Protein AF-A0A224YC71-F1 (afdb_monomer)

Sequence (197 aa):
MAPYSLWLYVLITTVIHPQWAVRGEEGITVPRRVRPWQFMTSGIISLKLTTLELPRVTCTKAMATKWNFTALTLSQDVGFMTSRTWNITRVDYKAVGKIRPARVFTATDWTGENMTYSFQYTIRECAVLKKERKNKTGEVYSGVWELWISDDNFRRNPHNEEFCRKHYMKFCKCQDHTKEYKTEECQGSSYKVILVA

pLDDT: mean 80.03, std 17.53, range [40.72, 97.0]

InterPro domains:
  IPR012674 Calycin [G3DSA:2.40.128.20] (32-188)
  IPR012674 Calycin [SSF50814] (48-187)

Nearest PDB structures (foldseek):
  8ah9-assembly1_A  TM=6.447E-01  e=2.912E-04  synthetic construct
  8wb2-assembly1_A  TM=6.426E-01  e=1.548E-03  Arabidopsis thaliana
  6ubo-assembly1_B  TM=6.623E-01  e=2.258E-03  Escherichia coli K-12
  5xdo-assembly1_B  TM=3.621E-01  e=6.243E+00  Homo sapiens

Mean predicted aligned error: 11.33 Å

Radius of gyration: 25.25 Å; Cα contacts (8 Å, |Δi|>4): 352; chains: 1; bounding box: 59×45×95 Å

Structure (mmCIF, N/CA/C/O backbone):
data_AF-A0A224YC71-F1
#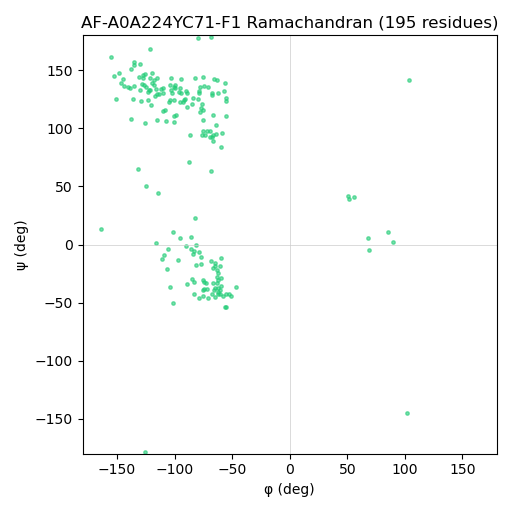
_entry.id   AF-A0A224YC71-F1
#
loop_
_atom_site.group_PDB
_atom_site.id
_atom_site.type_symbol
_atom_site.label_atom_id
_atom_site.label_alt_id
_atom_site.label_comp_id
_atom_site.label_asym_id
_atom_site.label_entity_id
_atom_site.label_seq_id
_atom_site.pdbx_PDB_ins_code
_atom_site.Cartn_x
_atom_site.Cartn_y
_atom_site.Cartn_z
_atom_site.occupancy
_atom_site.B_iso_or_equiv
_atom_site.auth_seq_id
_atom_site.auth_comp_id
_atom_site.auth_asym_id
_atom_site.auth_atom_id
_atom_site.pdbx_PDB_model_num
ATOM 1 N N . MET A 1 1 ? 39.772 -26.712 -79.749 1.00 42.06 1 MET A N 1
ATOM 2 C CA . MET A 1 1 ? 39.429 -27.434 -78.505 1.00 42.06 1 MET A CA 1
ATOM 3 C C . MET A 1 1 ? 39.107 -26.382 -77.459 1.00 42.06 1 MET A C 1
ATOM 5 O O . MET A 1 1 ? 39.998 -25.630 -77.100 1.00 42.06 1 MET A O 1
ATOM 9 N N . ALA A 1 2 ? 37.840 -26.242 -77.077 1.00 40.72 2 ALA A N 1
ATOM 10 C CA . ALA A 1 2 ? 37.384 -25.249 -76.106 1.00 40.72 2 ALA A CA 1
ATOM 11 C C . ALA A 1 2 ? 36.885 -25.989 -74.856 1.00 40.72 2 ALA A C 1
ATOM 13 O O . ALA A 1 2 ? 36.097 -26.924 -75.019 1.00 40.72 2 ALA A O 1
ATOM 14 N N . PRO A 1 3 ? 37.320 -25.636 -73.634 1.00 52.16 3 PRO A N 1
ATOM 15 C CA . PRO A 1 3 ? 36.741 -26.220 -72.441 1.00 52.16 3 PRO A CA 1
ATOM 16 C C . PRO A 1 3 ? 35.480 -25.436 -72.067 1.00 52.16 3 PRO A C 1
ATOM 18 O O . PRO A 1 3 ? 35.506 -24.227 -71.843 1.00 52.16 3 PRO A O 1
ATOM 21 N N . TYR A 1 4 ? 34.364 -26.154 -72.022 1.00 44.28 4 TYR A N 1
ATOM 22 C CA . TYR A 1 4 ? 33.094 -25.680 -71.495 1.00 44.28 4 TYR A CA 1
ATOM 23 C C . TYR A 1 4 ? 33.230 -25.463 -69.982 1.00 44.28 4 TYR A C 1
ATOM 25 O O . TYR A 1 4 ? 33.389 -26.418 -69.225 1.00 44.28 4 TYR A O 1
ATOM 33 N N . SER A 1 5 ? 33.180 -24.205 -69.543 1.00 48.75 5 SER A N 1
ATOM 34 C CA . SER A 1 5 ? 33.110 -23.841 -68.126 1.00 48.75 5 SER A CA 1
ATOM 35 C C . SER A 1 5 ? 31.642 -23.827 -67.693 1.00 48.75 5 SER A C 1
ATOM 37 O O . SER A 1 5 ? 30.913 -22.863 -67.922 1.00 48.75 5 SER A O 1
ATOM 39 N N . LEU A 1 6 ? 31.186 -24.954 -67.144 1.00 45.41 6 LEU A N 1
ATOM 40 C CA . LEU A 1 6 ? 29.858 -25.130 -66.556 1.00 45.41 6 LEU A CA 1
ATOM 41 C C . LEU A 1 6 ? 29.829 -24.460 -65.173 1.00 45.41 6 LEU A C 1
ATOM 43 O O . LEU A 1 6 ? 30.207 -25.056 -64.167 1.00 45.41 6 LEU A O 1
ATOM 47 N N . TRP A 1 7 ? 29.379 -23.207 -65.122 1.00 47.44 7 TRP A N 1
ATOM 48 C CA . TRP A 1 7 ? 29.054 -22.524 -63.869 1.00 47.44 7 TRP A CA 1
ATOM 49 C C . TRP A 1 7 ? 27.717 -23.055 -63.335 1.00 47.44 7 TRP A C 1
ATOM 51 O O . TRP A 1 7 ? 26.641 -22.648 -63.769 1.00 47.44 7 TRP A O 1
ATOM 61 N N . LEU A 1 8 ? 27.790 -24.000 -62.398 1.00 44.31 8 LEU A N 1
ATOM 62 C CA . LEU A 1 8 ? 26.657 -24.459 -61.596 1.00 44.31 8 LEU A CA 1
ATOM 63 C C . LEU A 1 8 ? 26.227 -23.342 -60.634 1.00 44.31 8 LEU A C 1
ATOM 65 O O . LEU A 1 8 ? 26.795 -23.179 -59.555 1.00 44.31 8 LEU A O 1
ATOM 69 N N . TYR A 1 9 ? 25.201 -22.578 -61.006 1.00 47.41 9 TYR A N 1
ATOM 70 C CA . TYR A 1 9 ? 24.458 -21.756 -60.054 1.00 47.41 9 TYR A CA 1
ATOM 71 C C . TYR A 1 9 ? 23.604 -22.677 -59.178 1.00 47.41 9 TYR A C 1
ATOM 73 O O . TYR A 1 9 ? 22.513 -23.096 -59.560 1.00 47.41 9 TYR A O 1
ATOM 81 N N . VAL A 1 10 ? 24.108 -23.006 -57.990 1.00 45.31 10 VAL A N 1
ATOM 82 C CA . VAL A 1 10 ? 23.298 -23.621 -56.937 1.00 45.31 10 VAL A CA 1
ATOM 83 C C . VAL A 1 10 ? 22.384 -22.531 -56.373 1.00 45.31 10 VAL A C 1
ATOM 85 O O . VAL A 1 10 ? 22.773 -21.758 -55.501 1.00 45.31 10 VAL A O 1
ATOM 88 N N . LEU A 1 11 ? 21.160 -22.445 -56.896 1.00 47.47 11 LEU A N 1
ATOM 89 C CA . LEU A 1 11 ? 20.061 -21.733 -56.248 1.00 47.47 11 LEU A CA 1
ATOM 90 C C . LEU A 1 11 ? 19.700 -22.501 -54.974 1.00 47.47 11 LEU A C 1
ATOM 92 O O . LEU A 1 11 ? 18.912 -23.444 -54.999 1.00 47.47 11 LEU A O 1
ATOM 96 N N . ILE A 1 12 ? 20.303 -22.115 -53.850 1.00 49.88 12 ILE A N 1
ATOM 97 C CA . ILE A 1 12 ? 19.841 -22.543 -52.531 1.00 49.88 12 ILE A CA 1
ATOM 98 C C . ILE A 1 12 ? 18.496 -21.850 -52.311 1.00 49.88 12 ILE A C 1
ATOM 100 O O . ILE A 1 12 ? 18.435 -20.710 -51.855 1.00 49.88 12 ILE A O 1
ATOM 104 N N . THR A 1 13 ? 17.402 -22.520 -52.667 1.00 50.56 13 THR A N 1
ATOM 105 C CA . THR A 1 13 ? 16.071 -22.131 -52.209 1.00 50.56 13 THR A CA 1
ATOM 106 C C . THR A 1 13 ? 16.045 -22.361 -50.705 1.00 50.56 13 THR A C 1
ATOM 108 O O . THR A 1 13 ? 15.822 -23.479 -50.237 1.00 50.56 13 THR A O 1
ATOM 111 N N . THR A 1 14 ? 16.332 -21.320 -49.930 1.00 52.41 14 THR A N 1
ATOM 112 C CA . THR A 1 14 ? 16.051 -21.315 -48.501 1.00 52.41 14 THR A CA 1
ATOM 113 C C . THR A 1 14 ? 14.538 -21.405 -48.353 1.00 52.41 14 THR A C 1
ATOM 115 O O . THR A 1 14 ? 13.808 -20.421 -48.437 1.00 52.41 14 THR A O 1
ATOM 118 N N . VAL A 1 15 ? 14.039 -22.627 -48.175 1.00 50.53 15 VAL A N 1
ATOM 119 C CA . VAL A 1 15 ? 12.684 -22.854 -47.684 1.00 50.53 15 VAL A CA 1
ATOM 120 C C . VAL A 1 15 ? 12.689 -22.346 -46.248 1.00 50.53 15 VAL A C 1
ATOM 122 O O . VAL A 1 15 ? 13.032 -23.068 -45.314 1.00 50.53 15 VAL A O 1
ATOM 125 N N . ILE A 1 16 ? 12.388 -21.059 -46.078 1.00 47.53 16 ILE A N 1
ATOM 126 C CA . ILE A 1 16 ? 12.141 -20.475 -44.766 1.00 47.53 16 ILE A CA 1
ATOM 127 C C . ILE A 1 16 ? 10.886 -21.168 -44.255 1.00 47.53 16 ILE A C 1
ATOM 129 O O . ILE A 1 16 ? 9.774 -20.919 -44.717 1.00 47.53 16 ILE A O 1
ATOM 133 N N . HIS A 1 17 ? 11.089 -22.112 -43.341 1.00 41.62 17 HIS A N 1
ATOM 134 C CA . HIS A 1 17 ? 10.010 -22.818 -42.680 1.00 41.62 17 HIS A CA 1
ATOM 135 C C . HIS A 1 17 ? 9.088 -21.763 -42.034 1.00 41.62 17 HIS A C 1
ATOM 137 O O . HIS A 1 17 ? 9.585 -20.922 -41.278 1.00 41.62 17 HIS A O 1
ATOM 143 N N . PRO A 1 18 ? 7.767 -21.764 -42.302 1.00 51.84 18 PRO A N 1
ATOM 144 C CA . PRO A 1 18 ? 6.855 -20.676 -41.915 1.00 51.84 18 PRO A CA 1
ATOM 145 C C . PRO A 1 18 ? 6.787 -20.426 -40.400 1.00 51.84 18 PRO A C 1
ATOM 147 O O . PRO A 1 18 ? 6.315 -19.388 -39.953 1.00 51.84 18 PRO A O 1
ATOM 150 N N . GLN A 1 19 ? 7.337 -21.335 -39.597 1.00 46.62 19 GLN A N 1
ATOM 151 C CA . GLN A 1 19 ? 7.472 -21.188 -38.151 1.00 46.62 19 GLN A CA 1
ATOM 152 C C . GLN A 1 19 ? 8.481 -20.100 -37.732 1.00 46.62 19 GLN A C 1
ATOM 154 O O . GLN A 1 19 ? 8.477 -19.682 -36.578 1.00 46.62 19 GLN A O 1
ATOM 159 N N . TRP A 1 20 ? 9.328 -19.615 -38.647 1.00 44.47 20 TRP A N 1
ATOM 160 C CA . TRP A 1 20 ? 10.311 -18.557 -38.373 1.00 44.47 20 TRP A CA 1
ATOM 161 C C . TRP A 1 20 ? 9.814 -17.161 -38.779 1.00 44.47 20 TRP A C 1
ATOM 163 O O . TRP A 1 20 ? 10.366 -16.163 -38.324 1.00 44.47 20 TRP A O 1
ATOM 173 N N . ALA A 1 21 ? 8.724 -17.078 -39.552 1.00 43.59 21 ALA A N 1
ATOM 174 C CA . ALA A 1 21 ? 8.079 -15.819 -39.936 1.00 43.59 21 ALA A CA 1
ATOM 175 C C . ALA A 1 21 ? 7.145 -15.243 -38.847 1.00 43.59 21 ALA A C 1
ATOM 177 O O . ALA A 1 21 ? 6.580 -14.172 -39.032 1.00 43.59 21 ALA A O 1
ATOM 178 N N . VAL A 1 22 ? 7.002 -15.916 -37.697 1.00 45.47 22 VAL A N 1
ATOM 179 C CA . VAL A 1 22 ? 6.180 -15.447 -36.558 1.00 45.47 22 VAL A CA 1
ATOM 180 C C . VAL A 1 22 ? 7.016 -14.696 -35.503 1.00 45.47 22 VAL A C 1
ATOM 182 O O . VAL A 1 22 ? 6.511 -14.276 -34.466 1.00 45.47 22 VAL A O 1
ATOM 185 N N . ARG A 1 23 ? 8.306 -14.440 -35.757 1.00 49.12 23 ARG A N 1
ATOM 186 C CA . ARG A 1 23 ? 9.112 -13.525 -34.928 1.00 49.12 23 ARG A CA 1
ATOM 187 C C . ARG A 1 23 ? 8.963 -12.090 -35.428 1.00 49.12 23 ARG A C 1
ATOM 189 O O . ARG A 1 23 ? 9.872 -11.531 -36.029 1.00 49.12 23 ARG A O 1
ATOM 196 N N . GLY A 1 24 ? 7.787 -11.517 -35.211 1.00 42.44 24 GLY A N 1
ATOM 197 C CA . GLY A 1 24 ? 7.487 -10.173 -35.697 1.00 42.44 24 GLY A CA 1
ATOM 198 C C . GLY A 1 24 ? 6.274 -9.500 -35.077 1.00 42.44 24 GLY A C 1
ATOM 199 O O . GLY A 1 24 ? 5.846 -8.487 -35.599 1.00 42.44 24 GLY A O 1
ATOM 200 N N . GLU A 1 25 ? 5.734 -10.015 -33.978 1.00 41.44 25 GLU A N 1
ATOM 201 C CA . GLU A 1 25 ? 4.902 -9.223 -33.077 1.00 41.44 25 GLU A CA 1
ATOM 202 C C . GLU A 1 25 ? 5.333 -9.598 -31.665 1.00 41.44 25 GLU A C 1
ATOM 204 O O . GLU A 1 25 ? 5.078 -10.706 -31.188 1.00 41.44 25 GLU A O 1
ATOM 209 N N . GLU A 1 26 ? 6.028 -8.683 -30.989 1.00 44.31 26 GLU A N 1
ATOM 210 C CA . GLU A 1 26 ? 6.020 -8.656 -29.532 1.00 44.31 26 GLU A CA 1
ATOM 211 C C . GLU A 1 26 ? 4.563 -8.454 -29.114 1.00 44.31 26 GLU A C 1
ATOM 213 O O . GLU A 1 26 ? 4.091 -7.335 -28.917 1.00 44.31 26 GLU A O 1
ATOM 218 N N . GLY A 1 27 ? 3.805 -9.549 -29.049 1.00 43.53 27 GLY A N 1
ATOM 219 C CA . GLY A 1 27 ? 2.481 -9.538 -28.468 1.00 43.53 27 GLY A CA 1
ATOM 220 C C . GLY A 1 27 ? 2.637 -8.989 -27.061 1.00 43.53 27 GLY A C 1
ATOM 221 O O . GLY A 1 27 ? 3.247 -9.645 -26.212 1.00 43.53 27 GLY A O 1
ATOM 222 N N . ILE A 1 28 ? 2.123 -7.778 -26.825 1.00 57.38 28 ILE A N 1
ATOM 223 C CA . ILE A 1 28 ? 2.082 -7.163 -25.500 1.00 57.38 28 ILE A CA 1
ATOM 224 C C . ILE A 1 28 ? 1.289 -8.130 -24.628 1.00 57.38 28 ILE A C 1
ATOM 226 O O . ILE A 1 28 ? 0.057 -8.167 -24.649 1.00 57.38 28 ILE A O 1
ATOM 230 N N . THR A 1 29 ? 2.004 -8.988 -23.908 1.00 68.69 29 THR A N 1
ATOM 231 C CA . THR A 1 29 ? 1.369 -10.018 -23.104 1.00 68.69 29 THR A CA 1
ATOM 232 C C . THR A 1 29 ? 0.820 -9.292 -21.891 1.00 68.69 29 THR A C 1
ATOM 234 O O . THR A 1 29 ? 1.582 -8.823 -21.048 1.00 68.69 29 THR A O 1
ATOM 237 N N . VAL A 1 30 ? -0.502 -9.123 -21.829 1.00 77.44 30 VAL A N 1
ATOM 238 C CA . VAL A 1 30 ? -1.142 -8.389 -20.732 1.00 77.44 30 VAL A CA 1
ATOM 239 C C . VAL A 1 30 ? -0.728 -9.027 -19.398 1.00 77.44 30 VAL A C 1
ATOM 241 O O . VAL A 1 30 ? -0.966 -10.226 -19.209 1.00 77.44 30 VAL A O 1
A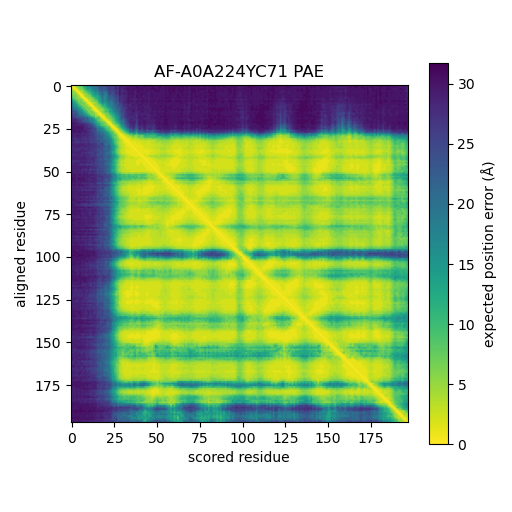TOM 244 N N . PRO A 1 31 ? -0.134 -8.267 -18.455 1.00 82.62 31 PRO A N 1
ATOM 245 C CA . PRO A 1 31 ? 0.334 -8.831 -17.198 1.00 82.62 31 PRO A CA 1
ATOM 246 C C . PRO A 1 31 ? -0.792 -9.522 -16.425 1.00 82.62 31 PRO A C 1
ATOM 248 O O . PRO A 1 31 ? -1.885 -8.976 -16.232 1.00 82.62 31 PRO A O 1
ATOM 251 N N . ARG A 1 32 ? -0.528 -10.746 -15.956 1.00 88.38 32 ARG A N 1
ATOM 252 C CA . ARG A 1 32 ? -1.519 -11.559 -15.244 1.00 88.38 32 ARG A CA 1
ATOM 253 C C . ARG A 1 32 ? -1.859 -10.938 -13.889 1.00 88.38 32 ARG A C 1
ATOM 255 O O . ARG A 1 32 ? -0.981 -10.703 -13.061 1.00 88.38 32 ARG A O 1
ATOM 262 N N . ARG A 1 33 ? -3.158 -10.767 -13.622 1.00 91.19 33 ARG A N 1
ATOM 263 C CA . ARG A 1 33 ? -3.649 -10.299 -12.318 1.00 91.19 33 ARG A CA 1
ATOM 264 C C . ARG A 1 33 ? -3.308 -11.276 -11.194 1.00 91.19 33 ARG A C 1
ATOM 266 O O . ARG A 1 33 ? -3.433 -12.492 -11.354 1.00 91.19 33 ARG A O 1
ATOM 273 N N . VAL A 1 34 ? -2.955 -10.726 -10.036 1.00 92.31 34 VAL A N 1
ATOM 274 C CA . VAL A 1 34 ? -2.709 -11.475 -8.794 1.00 92.31 34 VAL A CA 1
ATOM 275 C C . VAL A 1 34 ? -3.643 -11.003 -7.689 1.00 92.31 34 VAL A C 1
ATOM 277 O O . VAL A 1 34 ? -4.341 -9.997 -7.819 1.00 92.31 34 VAL A O 1
ATOM 280 N N . ARG A 1 35 ? -3.700 -11.757 -6.592 1.00 90.75 35 ARG A N 1
ATOM 281 C CA . ARG A 1 35 ? -4.485 -11.354 -5.422 1.00 90.75 35 ARG A CA 1
ATOM 282 C C . ARG A 1 35 ? -3.740 -10.243 -4.669 1.00 90.75 35 ARG A C 1
ATOM 284 O O . ARG A 1 35 ? -2.523 -10.347 -4.547 1.00 90.75 35 ARG A O 1
ATOM 291 N N . PRO A 1 36 ? -4.437 -9.251 -4.088 1.00 92.62 36 PRO A N 1
ATOM 292 C CA . PRO A 1 36 ? -3.7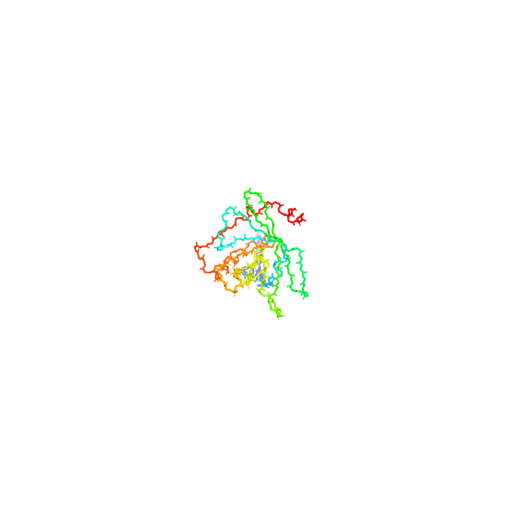99 -8.179 -3.320 1.00 92.62 36 PRO A CA 1
ATOM 293 C C . PRO A 1 36 ? -2.829 -8.666 -2.249 1.00 92.62 36 PRO A C 1
ATOM 295 O O . PRO A 1 36 ? -1.705 -8.188 -2.193 1.00 92.62 36 PRO A O 1
ATOM 298 N N . TRP A 1 37 ? -3.205 -9.690 -1.475 1.00 89.56 37 TRP A N 1
ATOM 299 C CA . TRP A 1 37 ? -2.306 -10.247 -0.461 1.00 89.56 37 TRP A CA 1
ATOM 300 C C . TRP A 1 37 ? -1.003 -10.784 -1.066 1.00 89.56 37 TRP A C 1
ATOM 302 O O . TRP A 1 37 ? 0.039 -10.614 -0.455 1.00 89.56 37 TRP A O 1
ATOM 312 N N . GLN A 1 38 ? -1.035 -11.368 -2.274 1.00 91.75 38 GLN A N 1
ATOM 313 C CA . GLN A 1 38 ? 0.176 -11.872 -2.935 1.00 91.75 38 GLN A CA 1
ATOM 314 C C . GLN A 1 38 ? 1.134 -10.734 -3.275 1.00 91.75 38 GLN A C 1
ATOM 316 O O . GLN A 1 38 ? 2.339 -10.921 -3.166 1.00 91.75 38 GLN A O 1
ATOM 321 N N . PHE A 1 39 ? 0.601 -9.578 -3.678 1.00 93.75 39 PHE A N 1
ATOM 322 C CA . PHE A 1 39 ? 1.390 -8.372 -3.918 1.00 93.75 39 PHE A CA 1
ATOM 323 C C . PHE A 1 39 ? 1.906 -7.770 -2.606 1.00 93.75 39 PHE A C 1
ATOM 325 O O . PHE A 1 39 ? 3.087 -7.482 -2.480 1.00 93.75 39 PHE A O 1
ATOM 332 N N . MET A 1 40 ? 1.053 -7.640 -1.586 1.00 93.38 40 MET A N 1
ATOM 333 C CA . MET A 1 40 ? 1.459 -7.075 -0.293 1.00 93.38 40 MET A CA 1
ATOM 334 C C . MET A 1 40 ? 2.543 -7.906 0.415 1.00 93.38 40 MET A C 1
ATOM 336 O O . MET A 1 40 ? 3.289 -7.367 1.229 1.00 93.38 40 MET A O 1
ATOM 340 N N . THR A 1 41 ? 2.635 -9.205 0.111 1.00 92.19 41 THR A N 1
ATOM 341 C CA . THR A 1 41 ? 3.663 -10.116 0.631 1.00 92.19 41 THR A CA 1
ATOM 342 C C . THR A 1 41 ? 4.789 -10.402 -0.368 1.00 92.19 41 THR A C 1
ATOM 344 O O . THR A 1 41 ? 5.569 -11.320 -0.131 1.00 92.19 41 THR A O 1
ATOM 347 N N . SER A 1 42 ? 4.891 -9.690 -1.498 1.00 90.62 42 SER A N 1
ATOM 348 C CA . SER A 1 42 ? 5.877 -9.995 -2.551 1.00 90.62 42 SER A CA 1
ATOM 349 C C . SER A 1 42 ? 7.281 -9.431 -2.286 1.00 90.62 42 SER A C 1
ATOM 351 O O . SER A 1 42 ? 8.032 -9.221 -3.235 1.00 90.62 42 SER A O 1
ATOM 353 N N . GLY A 1 43 ? 7.624 -9.155 -1.026 1.00 89.75 43 GLY A N 1
ATOM 354 C CA . GLY A 1 43 ? 8.863 -8.487 -0.623 1.00 89.75 43 GLY A CA 1
ATOM 355 C C . GLY A 1 43 ? 8.642 -7.014 -0.283 1.00 89.75 43 GLY A C 1
ATOM 356 O O . GLY A 1 43 ? 7.607 -6.651 0.280 1.00 89.75 43 GLY A O 1
ATOM 357 N N . ILE A 1 44 ? 9.628 -6.177 -0.608 1.00 91.44 44 ILE A N 1
ATOM 358 C CA . ILE A 1 44 ? 9.538 -4.727 -0.418 1.00 91.44 44 ILE A CA 1
ATOM 359 C C . ILE A 1 44 ? 8.709 -4.121 -1.551 1.00 91.44 44 ILE A C 1
ATOM 361 O O . ILE A 1 44 ? 8.951 -4.376 -2.736 1.00 91.44 44 ILE A O 1
ATOM 365 N N . ILE A 1 45 ? 7.734 -3.303 -1.171 1.00 93.81 45 ILE A N 1
ATOM 366 C CA . ILE A 1 45 ? 6.941 -2.489 -2.086 1.00 93.81 45 ILE A CA 1
ATOM 367 C C . ILE A 1 45 ? 7.201 -1.007 -1.816 1.00 93.81 45 ILE A C 1
ATOM 369 O O . ILE A 1 45 ? 7.352 -0.600 -0.666 1.00 93.81 45 ILE A O 1
ATOM 373 N N . SER A 1 46 ? 7.225 -0.195 -2.867 1.00 93.44 46 SER A N 1
ATOM 374 C CA . SER A 1 46 ? 7.433 1.252 -2.798 1.00 93.44 46 SER A CA 1
ATOM 375 C C . SER A 1 46 ? 6.213 1.999 -3.325 1.00 93.44 46 SER A C 1
ATOM 377 O O . SER A 1 46 ? 5.592 1.587 -4.307 1.00 93.44 46 SER A O 1
ATOM 379 N N . LEU A 1 47 ? 5.865 3.114 -2.687 1.00 94.31 47 LEU A N 1
ATOM 380 C CA . LEU A 1 47 ? 4.828 4.016 -3.179 1.00 94.31 47 LEU A CA 1
ATOM 381 C C . LEU A 1 47 ? 5.395 4.832 -4.341 1.00 94.31 47 LEU A C 1
ATOM 383 O O . LEU A 1 47 ? 6.380 5.547 -4.171 1.00 94.31 47 LEU A O 1
ATOM 387 N N . LYS A 1 48 ? 4.769 4.734 -5.513 1.00 93.44 48 LYS A N 1
ATOM 388 C CA . LYS A 1 48 ? 5.212 5.407 -6.739 1.00 93.44 48 LYS A CA 1
ATOM 389 C C . LYS A 1 48 ? 4.396 6.661 -7.029 1.00 93.44 48 LYS A C 1
ATOM 391 O O . LYS A 1 48 ? 4.982 7.714 -7.257 1.00 93.44 48 LYS A O 1
ATOM 396 N N . LEU A 1 49 ? 3.065 6.556 -7.004 1.00 94.38 49 LEU A N 1
ATOM 397 C CA . LEU A 1 49 ? 2.150 7.684 -7.223 1.00 94.38 49 LEU A CA 1
ATOM 398 C C . LEU A 1 49 ? 1.136 7.783 -6.090 1.00 94.38 49 LEU A C 1
ATOM 400 O O . LEU A 1 49 ? 0.650 6.760 -5.607 1.00 94.38 49 LEU A O 1
ATOM 404 N N . THR A 1 50 ? 0.773 9.003 -5.708 1.00 95.19 50 THR A N 1
ATOM 405 C CA . THR A 1 50 ? -0.300 9.257 -4.744 1.00 95.19 50 THR A CA 1
ATOM 406 C C . THR A 1 50 ? -1.027 10.566 -5.037 1.00 95.19 50 THR A C 1
ATOM 408 O O . THR A 1 50 ? -0.406 11.522 -5.490 1.00 95.19 50 THR A O 1
ATOM 411 N N . THR A 1 51 ? -2.327 10.648 -4.748 1.00 94.88 51 THR A N 1
ATOM 412 C CA . THR A 1 51 ? -3.059 11.931 -4.775 1.00 94.88 51 THR A CA 1
ATOM 413 C C . THR A 1 51 ? -2.900 12.740 -3.488 1.00 94.88 51 THR A C 1
ATOM 415 O O . THR A 1 51 ? -3.406 13.854 -3.396 1.00 94.88 51 THR A O 1
ATOM 418 N N . LEU A 1 52 ? -2.242 12.182 -2.468 1.00 90.94 52 LEU A N 1
ATOM 419 C CA . LEU A 1 52 ? -1.940 12.881 -1.224 1.00 90.94 52 LEU A CA 1
ATOM 420 C C . LEU A 1 52 ? -0.505 13.387 -1.260 1.00 90.94 52 LEU A C 1
ATOM 422 O O . LEU A 1 52 ? 0.438 12.603 -1.156 1.00 90.94 52 LEU A O 1
ATOM 426 N N . GLU A 1 53 ? -0.333 14.700 -1.335 1.00 84.06 53 GLU A N 1
ATOM 427 C CA . GLU A 1 53 ? 0.982 15.287 -1.138 1.00 84.06 53 GLU A CA 1
ATOM 428 C C . GLU A 1 53 ? 1.338 15.283 0.352 1.00 84.06 53 GLU A C 1
ATOM 430 O O . GLU A 1 53 ? 0.684 15.925 1.172 1.00 84.06 53 GLU A O 1
ATOM 435 N N . LEU A 1 54 ? 2.384 14.534 0.701 1.00 82.25 54 LEU A N 1
ATOM 436 C CA . LEU A 1 54 ? 3.000 14.564 2.023 1.00 82.25 54 LEU A CA 1
ATOM 437 C C . LEU A 1 54 ? 4.263 15.429 1.946 1.00 82.25 54 LEU A C 1
ATOM 439 O O . LEU A 1 54 ? 5.273 14.974 1.394 1.00 82.25 54 LEU A O 1
ATOM 443 N N . PRO A 1 55 ? 4.243 16.665 2.480 1.00 80.88 55 PRO A N 1
ATOM 444 C CA . PRO A 1 55 ? 5.403 17.542 2.438 1.00 80.88 55 PRO A CA 1
ATOM 445 C C . PRO A 1 55 ? 6.613 16.867 3.085 1.00 80.88 55 PRO A C 1
ATOM 447 O O . PRO A 1 55 ? 6.493 16.245 4.139 1.00 80.88 55 PRO A O 1
ATOM 450 N N . ARG A 1 56 ? 7.795 17.033 2.480 1.00 86.56 56 ARG A N 1
ATOM 451 C CA . ARG A 1 56 ? 9.096 16.535 2.983 1.00 86.56 56 ARG A CA 1
ATOM 452 C C . ARG A 1 56 ? 9.286 15.013 2.970 1.00 86.56 56 ARG A C 1
ATOM 454 O O . ARG A 1 56 ? 10.393 14.567 3.273 1.00 86.56 56 ARG A O 1
ATOM 461 N N . VAL A 1 57 ? 8.271 14.229 2.605 1.00 90.00 57 VAL A N 1
ATOM 462 C CA . VAL A 1 57 ? 8.441 12.797 2.337 1.00 90.00 57 VAL A CA 1
ATOM 463 C C . VAL A 1 57 ? 9.024 12.638 0.937 1.00 90.00 57 VAL A C 1
ATOM 465 O O . VAL A 1 57 ? 8.462 13.156 -0.026 1.00 90.00 57 VAL A O 1
ATOM 468 N N . THR A 1 58 ? 10.145 11.930 0.820 1.00 90.31 58 THR A N 1
ATOM 469 C CA . THR A 1 58 ? 10.815 11.650 -0.468 1.00 90.31 58 THR A CA 1
ATOM 470 C C . THR A 1 58 ? 10.646 10.201 -0.911 1.00 90.31 58 THR A C 1
ATOM 472 O O . THR A 1 58 ? 10.761 9.890 -2.090 1.00 90.31 58 THR A O 1
ATOM 475 N N . CYS A 1 59 ? 10.340 9.299 0.021 1.00 90.62 59 CYS A N 1
ATOM 476 C CA . CYS A 1 59 ? 10.099 7.895 -0.277 1.00 90.62 59 CYS A CA 1
ATOM 477 C C . CYS A 1 59 ? 9.159 7.273 0.756 1.00 90.62 59 CYS A C 1
ATOM 479 O O . CYS A 1 59 ? 9.251 7.590 1.941 1.00 90.62 59 CYS A O 1
ATOM 481 N N . THR A 1 60 ? 8.301 6.349 0.322 1.00 92.69 60 THR A N 1
ATOM 482 C CA . THR A 1 60 ? 7.543 5.465 1.218 1.00 92.69 60 THR A CA 1
ATOM 483 C C . THR A 1 60 ? 7.703 4.022 0.762 1.00 92.69 60 THR A C 1
ATOM 485 O O . THR A 1 60 ? 7.559 3.729 -0.425 1.00 92.69 60 THR A O 1
ATOM 488 N N . LYS A 1 61 ? 7.985 3.123 1.705 1.00 93.56 61 LYS A N 1
ATOM 489 C CA . LYS A 1 61 ? 8.124 1.684 1.474 1.00 93.56 61 LYS A CA 1
ATOM 490 C C . LYS A 1 61 ? 7.298 0.894 2.463 1.00 93.56 61 LYS A C 1
ATOM 492 O O . LYS A 1 61 ? 7.042 1.367 3.565 1.00 93.56 61 LYS A O 1
ATOM 497 N N . ALA A 1 62 ? 6.928 -0.320 2.090 1.00 93.75 62 ALA A N 1
ATOM 498 C CA . ALA A 1 62 ? 6.330 -1.272 3.002 1.00 93.75 62 ALA A CA 1
ATOM 499 C C . ALA A 1 62 ? 6.893 -2.677 2.788 1.00 93.75 62 ALA A C 1
ATOM 501 O O . ALA A 1 62 ? 7.280 -3.046 1.679 1.00 93.75 62 ALA A O 1
ATOM 502 N N . MET A 1 63 ? 6.909 -3.467 3.855 1.00 93.94 63 MET A N 1
ATOM 503 C CA . MET A 1 63 ? 7.271 -4.879 3.819 1.00 93.94 63 MET A CA 1
ATOM 504 C C . MET A 1 63 ? 6.356 -5.661 4.754 1.00 93.94 63 MET A C 1
ATOM 506 O O . MET A 1 63 ? 6.101 -5.238 5.878 1.00 93.94 63 MET A O 1
ATOM 510 N N . ALA A 1 64 ? 5.860 -6.809 4.297 1.00 93.50 64 ALA A N 1
ATOM 511 C CA . ALA A 1 64 ? 5.106 -7.710 5.159 1.00 93.50 64 ALA A CA 1
ATOM 512 C C . ALA A 1 64 ? 6.004 -8.329 6.236 1.00 93.50 64 ALA A C 1
ATOM 514 O O . ALA A 1 64 ? 7.047 -8.899 5.925 1.00 93.50 64 ALA A O 1
ATOM 515 N N . THR A 1 65 ? 5.556 -8.260 7.487 1.00 92.06 65 THR A N 1
ATOM 516 C CA . THR A 1 65 ? 6.227 -8.869 8.643 1.00 92.06 65 THR A CA 1
ATOM 517 C C . THR A 1 65 ? 5.527 -10.141 9.095 1.00 92.06 65 THR A C 1
ATOM 519 O O . THR A 1 65 ? 6.173 -11.116 9.473 1.00 92.06 65 THR A O 1
ATOM 522 N N . LYS A 1 66 ? 4.193 -10.171 9.025 1.00 91.19 66 LYS A N 1
ATOM 523 C CA . LYS A 1 66 ? 3.392 -11.324 9.438 1.00 91.19 66 LYS A CA 1
ATOM 524 C C . LYS A 1 66 ? 2.170 -11.480 8.555 1.00 91.19 66 LYS A C 1
ATOM 526 O O . LYS A 1 66 ? 1.525 -10.504 8.198 1.00 91.19 66 LYS A O 1
ATOM 531 N N . TRP A 1 67 ? 1.804 -12.718 8.252 1.00 87.25 67 TRP A N 1
ATOM 532 C CA . TRP A 1 67 ? 0.551 -13.030 7.576 1.00 87.25 67 TRP A CA 1
ATOM 533 C C . TRP A 1 67 ? -0.090 -14.271 8.186 1.00 87.25 67 TRP A C 1
ATOM 535 O O . TRP A 1 67 ? 0.576 -15.283 8.403 1.00 87.25 67 TRP A O 1
ATOM 545 N N . ASN A 1 68 ? -1.393 -14.203 8.444 1.00 89.00 68 ASN A N 1
ATOM 546 C CA . ASN A 1 68 ? -2.188 -15.324 8.921 1.00 89.00 68 ASN A CA 1
ATOM 547 C C . ASN A 1 68 ? -3.392 -15.540 7.993 1.00 89.00 68 ASN A C 1
ATOM 549 O O . ASN A 1 68 ? -4.387 -14.817 8.055 1.00 89.00 68 ASN A O 1
ATOM 553 N N . PHE A 1 69 ? -3.319 -16.580 7.157 1.00 82.69 69 PHE A N 1
ATOM 554 C CA . PHE A 1 69 ? -4.386 -16.943 6.215 1.00 82.69 69 PHE A CA 1
ATOM 555 C C . PHE A 1 69 ? -5.706 -17.330 6.890 1.00 82.69 69 PHE A C 1
ATOM 557 O O . PHE A 1 69 ? -6.762 -17.151 6.282 1.00 82.69 69 PHE A O 1
ATOM 564 N N . THR A 1 70 ? -5.651 -17.893 8.097 1.00 84.94 70 THR A N 1
ATOM 565 C CA . THR A 1 70 ? -6.835 -18.358 8.831 1.00 84.94 70 THR A CA 1
ATOM 566 C C . THR A 1 70 ? -7.550 -17.183 9.482 1.00 84.94 70 THR A C 1
ATOM 568 O O . THR A 1 70 ? -8.761 -17.045 9.344 1.00 84.94 70 THR A O 1
ATOM 571 N N . ALA A 1 71 ? -6.793 -16.298 10.133 1.00 86.69 71 ALA A N 1
ATOM 572 C CA . ALA A 1 71 ? -7.325 -15.079 10.739 1.00 86.69 71 ALA A CA 1
ATOM 573 C C . ALA A 1 71 ? -7.608 -13.966 9.713 1.00 86.69 71 ALA A C 1
ATOM 575 O O . ALA A 1 71 ? -8.252 -12.976 10.054 1.00 86.69 71 ALA A O 1
ATOM 576 N N . LEU A 1 72 ? -7.146 -14.132 8.465 1.00 88.31 72 LEU A N 1
ATOM 577 C CA . LEU A 1 72 ? -7.218 -13.136 7.395 1.00 88.31 72 LEU A CA 1
ATOM 578 C C . LEU A 1 72 ? -6.567 -11.799 7.796 1.00 88.31 72 LEU A C 1
ATOM 580 O O . LEU A 1 72 ? -7.094 -10.728 7.487 1.00 88.31 72 LEU A O 1
ATOM 584 N N . THR A 1 73 ? -5.425 -11.868 8.483 1.00 91.62 73 THR A N 1
ATOM 585 C CA . THR A 1 73 ? -4.683 -10.697 8.974 1.00 91.62 73 THR A CA 1
ATOM 586 C C . THR A 1 73 ? -3.277 -10.615 8.394 1.00 91.62 73 THR A C 1
ATOM 588 O O . THR A 1 73 ? -2.582 -11.627 8.296 1.00 91.62 73 THR A O 1
ATOM 591 N N . LEU A 1 74 ? -2.856 -9.401 8.028 1.00 92.88 74 LEU A N 1
ATOM 592 C CA . LEU A 1 74 ? -1.523 -9.059 7.523 1.00 92.88 74 LEU A CA 1
ATOM 593 C C . LEU A 1 74 ? -0.937 -7.946 8.380 1.00 92.88 74 LEU A C 1
ATOM 595 O O . LEU A 1 74 ? -1.612 -6.953 8.594 1.00 92.88 74 LEU A O 1
ATOM 599 N N . SER A 1 75 ? 0.322 -8.055 8.762 1.00 93.94 75 SER A N 1
ATOM 600 C CA . SER A 1 75 ? 1.089 -6.960 9.346 1.00 93.94 75 SER A CA 1
ATOM 601 C C . SER A 1 75 ? 2.145 -6.518 8.341 1.00 93.94 75 SER A C 1
ATOM 603 O O . SER A 1 75 ? 2.816 -7.360 7.734 1.00 93.94 75 SER A O 1
ATOM 605 N N . GLN A 1 76 ? 2.291 -5.210 8.150 1.00 94.75 76 GLN A N 1
ATOM 606 C CA . GLN A 1 76 ? 3.399 -4.632 7.396 1.00 94.75 76 GLN A CA 1
ATOM 607 C C . GLN A 1 76 ? 4.090 -3.550 8.211 1.00 94.75 76 GLN A C 1
ATOM 609 O O . GLN A 1 76 ? 3.430 -2.787 8.912 1.00 94.75 76 GLN A O 1
ATOM 614 N N . ASP A 1 77 ? 5.396 -3.437 8.032 1.00 93.69 77 ASP A N 1
ATOM 615 C CA . ASP A 1 77 ? 6.133 -2.254 8.450 1.00 93.69 77 ASP A CA 1
ATOM 616 C C . ASP A 1 77 ? 6.175 -1.285 7.279 1.00 93.69 77 ASP A C 1
ATOM 618 O O . ASP A 1 77 ? 6.580 -1.647 6.173 1.00 93.69 77 ASP A O 1
ATOM 622 N N . VAL A 1 78 ? 5.706 -0.065 7.520 1.00 92.44 78 VAL A N 1
ATOM 623 C CA . VAL A 1 78 ? 5.646 1.022 6.549 1.00 92.44 78 VAL A CA 1
ATOM 624 C C . VAL A 1 78 ? 6.662 2.075 6.963 1.00 92.44 78 VAL A C 1
ATOM 626 O O . VAL A 1 78 ? 6.541 2.692 8.021 1.00 92.44 78 VAL A O 1
ATOM 629 N N . GLY A 1 79 ? 7.676 2.265 6.128 1.00 91.12 79 GLY A N 1
ATOM 630 C CA . GLY A 1 79 ? 8.716 3.265 6.305 1.00 91.12 79 GLY A CA 1
ATOM 631 C C . GLY A 1 79 ? 8.457 4.494 5.443 1.00 91.12 79 GLY A C 1
ATOM 632 O O . GLY A 1 79 ? 8.146 4.361 4.261 1.00 91.12 79 GLY A O 1
ATOM 633 N N . PHE A 1 80 ? 8.654 5.687 5.994 1.00 90.75 80 PHE A N 1
ATOM 634 C CA . PHE A 1 80 ? 8.661 6.950 5.252 1.00 90.75 80 PHE A CA 1
ATOM 635 C C . PHE A 1 80 ? 9.988 7.673 5.474 1.00 90.75 80 PHE A C 1
ATOM 637 O O . PHE A 1 80 ? 10.453 7.822 6.606 1.00 90.75 80 PHE A O 1
ATOM 644 N N . MET A 1 81 ? 10.603 8.110 4.375 1.00 89.50 81 MET A N 1
ATOM 645 C CA . MET A 1 81 ? 11.855 8.853 4.388 1.00 89.50 81 MET A CA 1
ATOM 646 C C . MET A 1 81 ? 11.575 10.354 4.395 1.00 89.50 81 MET A C 1
ATOM 648 O O . MET A 1 81 ? 10.950 10.880 3.474 1.00 89.50 81 MET A O 1
ATOM 652 N N . THR A 1 82 ? 12.100 11.039 5.406 1.00 89.06 82 THR A N 1
ATOM 653 C CA . THR A 1 82 ? 12.078 12.500 5.538 1.00 89.06 82 THR A CA 1
ATOM 654 C C . THR A 1 82 ? 13.490 12.986 5.826 1.00 89.06 82 THR A C 1
ATOM 656 O O . THR A 1 82 ? 14.100 12.534 6.794 1.00 89.06 82 THR A O 1
ATOM 659 N N . SER A 1 83 ? 14.031 13.886 5.002 1.00 86.31 83 SER A N 1
ATOM 660 C CA . SER A 1 83 ? 15.392 14.428 5.182 1.00 86.31 83 SER A CA 1
ATOM 661 C C . SER A 1 83 ? 16.473 13.347 5.381 1.00 86.31 83 SER A C 1
ATOM 663 O O . SER A 1 83 ? 17.358 13.500 6.215 1.00 86.31 83 SER A O 1
ATOM 665 N N . ARG A 1 84 ? 16.399 12.249 4.608 1.00 82.94 84 ARG A N 1
ATOM 666 C CA . ARG A 1 84 ? 17.282 11.059 4.682 1.00 82.94 84 ARG A CA 1
ATOM 667 C C . ARG A 1 84 ? 17.144 10.191 5.942 1.00 82.94 84 ARG A C 1
ATOM 669 O O . ARG A 1 84 ? 17.870 9.209 6.068 1.00 82.94 84 ARG A O 1
ATOM 676 N N . THR A 1 85 ? 16.191 10.486 6.820 1.00 85.44 85 THR A N 1
ATOM 677 C CA . THR A 1 85 ? 15.869 9.657 7.988 1.00 85.44 85 THR A CA 1
ATOM 678 C C . THR A 1 85 ? 14.630 8.817 7.711 1.00 85.44 85 THR A C 1
ATOM 680 O O . THR A 1 85 ? 13.639 9.326 7.186 1.00 85.44 85 THR A O 1
ATOM 683 N N . TRP A 1 86 ? 14.681 7.537 8.077 1.00 87.12 86 TRP A N 1
ATOM 684 C CA . TRP A 1 86 ? 13.531 6.639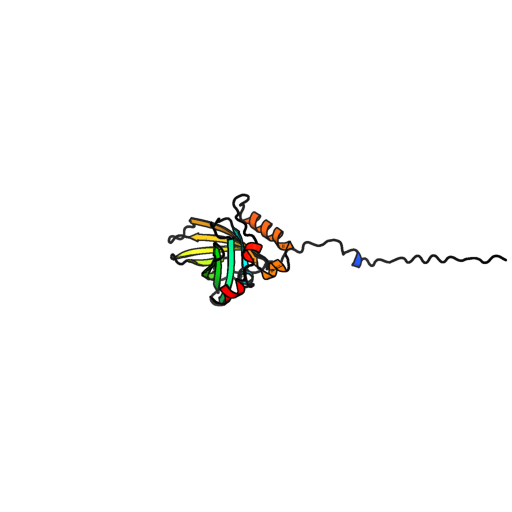 8.022 1.00 87.12 86 TRP A CA 1
ATOM 685 C C . TRP A 1 86 ? 12.749 6.687 9.328 1.00 87.12 86 TRP A C 1
ATOM 687 O O . TRP A 1 86 ? 13.318 6.506 10.400 1.00 87.12 86 TRP A O 1
ATOM 697 N N . ASN A 1 87 ? 11.438 6.864 9.219 1.00 88.94 87 ASN A N 1
ATOM 698 C CA . ASN A 1 87 ? 10.497 6.629 10.306 1.00 88.94 87 ASN A CA 1
ATOM 699 C C . ASN A 1 87 ? 9.645 5.418 9.934 1.00 88.94 87 ASN A C 1
ATOM 701 O O . ASN A 1 87 ? 9.186 5.331 8.795 1.00 88.94 87 ASN A O 1
ATOM 705 N N . ILE A 1 88 ? 9.458 4.489 10.869 1.00 89.69 88 ILE A N 1
ATOM 706 C CA . ILE A 1 88 ? 8.764 3.222 10.626 1.00 89.69 88 ILE A CA 1
ATOM 707 C C . ILE A 1 88 ? 7.519 3.160 11.502 1.00 89.69 88 ILE A C 1
ATOM 709 O O . ILE A 1 88 ? 7.550 3.513 12.679 1.00 89.69 88 ILE A O 1
ATOM 713 N N . THR A 1 89 ? 6.420 2.693 10.923 1.00 90.50 89 THR A N 1
ATOM 714 C CA . THR A 1 89 ? 5.194 2.372 11.648 1.00 90.50 89 THR A CA 1
ATOM 715 C C . THR A 1 89 ? 4.696 0.994 11.243 1.00 90.50 89 THR A C 1
ATOM 717 O O . THR A 1 89 ? 4.805 0.606 10.079 1.00 90.50 89 THR A O 1
ATOM 720 N N . ARG A 1 90 ? 4.138 0.252 12.197 1.00 92.00 90 ARG A N 1
ATOM 721 C CA . ARG A 1 90 ? 3.512 -1.041 11.929 1.00 92.00 90 ARG A CA 1
ATOM 722 C C . ARG A 1 90 ? 2.037 -0.837 11.619 1.00 92.00 90 ARG A C 1
ATOM 724 O O . ARG A 1 90 ? 1.339 -0.131 12.341 1.00 92.00 90 ARG A O 1
ATOM 731 N N . VAL A 1 91 ? 1.568 -1.466 10.547 1.00 92.94 91 VAL A N 1
ATOM 732 C CA . VAL A 1 91 ? 0.170 -1.435 10.121 1.00 92.94 91 VAL A CA 1
ATOM 733 C C . VAL A 1 91 ? -0.374 -2.853 10.095 1.00 92.94 91 VAL A C 1
ATOM 735 O O . VAL A 1 91 ? 0.106 -3.700 9.339 1.00 92.94 91 VAL A O 1
ATOM 738 N N . ASP A 1 92 ? -1.408 -3.082 10.898 1.00 94.38 92 ASP A N 1
ATOM 739 C CA . ASP A 1 92 ? -2.120 -4.351 10.968 1.00 94.38 92 ASP A CA 1
ATOM 740 C C . ASP A 1 92 ? -3.417 -4.276 10.163 1.00 94.38 92 ASP A C 1
ATOM 742 O O . ASP A 1 92 ? -4.379 -3.589 10.508 1.00 94.38 92 ASP A O 1
ATOM 746 N N . TYR A 1 93 ? -3.435 -5.008 9.059 1.00 94.06 93 TYR A N 1
ATOM 747 C CA . TYR A 1 93 ? -4.563 -5.137 8.162 1.00 94.06 93 TYR A CA 1
ATOM 748 C C . TYR A 1 93 ? -5.400 -6.365 8.503 1.00 94.06 93 TYR A C 1
ATOM 750 O O . TYR A 1 93 ? -4.892 -7.462 8.747 1.00 94.06 93 TYR A O 1
ATOM 758 N N . LYS A 1 94 ? -6.711 -6.210 8.373 1.00 93.31 94 LYS A N 1
ATOM 759 C CA . LYS A 1 94 ? -7.693 -7.290 8.364 1.00 93.31 94 LYS A CA 1
ATOM 760 C C . LYS A 1 94 ? -8.397 -7.307 7.018 1.00 93.31 94 LYS A C 1
ATOM 762 O O . LYS A 1 94 ? -8.900 -6.279 6.568 1.00 93.31 94 LYS A O 1
ATOM 767 N N . ALA A 1 95 ? -8.429 -8.455 6.356 1.00 90.50 95 ALA A N 1
ATOM 768 C CA . ALA A 1 95 ? -9.143 -8.580 5.096 1.00 90.50 95 ALA A CA 1
ATOM 769 C C . ALA A 1 95 ? -10.661 -8.533 5.341 1.00 90.50 95 ALA A C 1
ATOM 771 O O . ALA A 1 95 ? -11.180 -9.181 6.253 1.00 90.50 95 ALA A O 1
ATOM 772 N N . VAL A 1 96 ? -11.378 -7.777 4.514 1.00 86.38 96 VAL A N 1
ATOM 773 C CA . VAL A 1 96 ? -12.837 -7.667 4.570 1.00 86.38 96 VAL A CA 1
ATOM 774 C C . VAL A 1 96 ? -13.460 -8.667 3.600 1.00 86.38 96 VAL A C 1
ATOM 776 O O . VAL A 1 96 ? -13.105 -8.724 2.421 1.00 86.38 96 VAL A O 1
ATOM 779 N N . GLY A 1 97 ? -14.429 -9.431 4.106 1.00 70.50 97 GLY A N 1
ATOM 780 C CA . GLY A 1 97 ? -15.180 -10.432 3.352 1.00 70.50 97 GLY A CA 1
ATOM 781 C C . GLY A 1 97 ? -14.742 -11.868 3.651 1.00 70.50 97 GLY A C 1
ATOM 782 O O . GLY A 1 97 ? -13.564 -12.166 3.818 1.00 70.50 97 GLY A O 1
ATOM 783 N N . LYS A 1 98 ? -15.722 -12.780 3.706 1.00 57.91 98 LYS A N 1
ATOM 784 C CA . LYS A 1 98 ? -15.490 -14.225 3.894 1.00 57.91 98 LYS A CA 1
ATOM 785 C C . LYS A 1 98 ? -15.103 -14.937 2.589 1.00 57.91 98 LYS A C 1
ATOM 787 O O . LYS A 1 98 ? -14.572 -16.043 2.624 1.00 57.91 98 LYS A O 1
ATOM 792 N N . ILE A 1 99 ? -15.368 -14.312 1.437 1.00 55.66 99 ILE A N 1
ATOM 793 C CA . ILE A 1 99 ? -15.203 -14.921 0.113 1.00 55.66 99 ILE A CA 1
ATOM 794 C C . ILE A 1 99 ? -13.835 -14.544 -0.460 1.00 55.66 99 ILE A C 1
ATOM 796 O O . ILE A 1 99 ? -13.496 -13.372 -0.620 1.00 55.66 99 ILE A O 1
ATOM 800 N N . ARG A 1 100 ? -13.035 -15.564 -0.778 1.00 62.00 100 ARG A N 1
ATOM 801 C CA . ARG A 1 100 ? -11.736 -15.403 -1.437 1.00 62.00 100 ARG A CA 1
ATOM 802 C C . ARG A 1 100 ? -11.955 -15.056 -2.919 1.00 62.00 100 ARG A C 1
ATOM 804 O O . ARG A 1 100 ? -12.737 -15.747 -3.565 1.00 62.00 100 ARG A O 1
ATOM 811 N N . PRO A 1 101 ? -11.218 -14.092 -3.503 1.00 64.31 101 PRO A N 1
ATOM 812 C CA . PRO A 1 101 ? -10.123 -13.316 -2.917 1.00 64.31 101 PRO A CA 1
ATOM 813 C C . PRO A 1 101 ? -10.564 -11.947 -2.370 1.00 64.31 101 PRO A C 1
ATOM 815 O O . PRO A 1 101 ? -11.181 -11.159 -3.085 1.00 64.31 101 PRO A O 1
ATOM 818 N N . ALA A 1 102 ? -10.154 -11.632 -1.137 1.00 78.31 102 ALA A N 1
ATOM 819 C CA . ALA A 1 102 ? -10.374 -10.315 -0.547 1.00 78.31 102 ALA A CA 1
ATOM 820 C C . ALA A 1 102 ? -9.656 -9.223 -1.357 1.00 78.31 102 ALA A C 1
ATOM 822 O O . ALA A 1 102 ? -8.470 -9.347 -1.682 1.00 78.31 102 ALA A O 1
ATOM 823 N N . ARG A 1 103 ? -10.398 -8.163 -1.686 1.00 88.81 103 ARG A N 1
ATOM 824 C CA . ARG A 1 103 ? -9.888 -6.956 -2.360 1.00 88.81 103 ARG A CA 1
ATOM 825 C C . 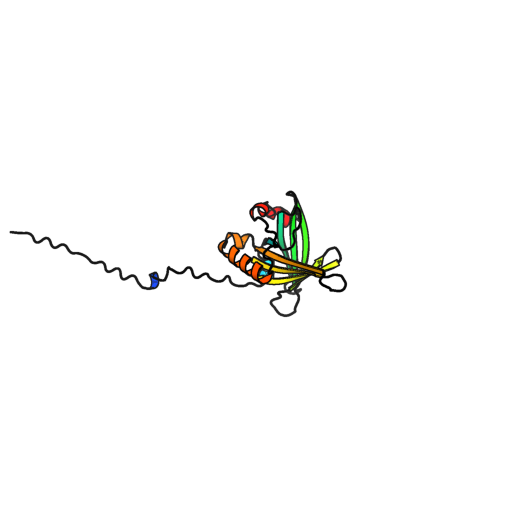ARG A 1 103 ? -9.850 -5.731 -1.459 1.00 88.81 103 ARG A C 1
ATOM 827 O O . ARG A 1 103 ? -9.304 -4.707 -1.850 1.00 88.81 103 ARG A O 1
ATOM 834 N N . VAL A 1 104 ? -10.441 -5.847 -0.279 1.00 92.38 104 VAL A N 1
ATOM 835 C CA . VAL A 1 104 ? -10.581 -4.761 0.677 1.00 92.38 104 VAL A CA 1
ATOM 836 C C . VAL A 1 104 ? -9.917 -5.187 1.972 1.00 92.38 104 VAL A C 1
ATOM 838 O O . VAL A 1 104 ? -10.129 -6.305 2.443 1.00 92.38 104 VAL A O 1
ATOM 841 N N . PHE A 1 105 ? -9.112 -4.297 2.529 1.00 93.31 105 PHE A N 1
ATOM 842 C CA . PHE A 1 105 ? -8.448 -4.469 3.811 1.00 93.31 105 PHE A CA 1
ATOM 843 C C . PHE A 1 105 ? -8.784 -3.281 4.697 1.00 93.31 105 PHE A C 1
ATOM 845 O O . PHE A 1 105 ? -8.947 -2.168 4.207 1.00 93.31 105 PHE A O 1
ATOM 852 N N . THR A 1 106 ? -8.878 -3.505 5.997 1.00 93.94 106 THR A N 1
ATOM 853 C CA . THR A 1 106 ? -9.066 -2.442 6.983 1.00 93.94 106 THR A CA 1
ATOM 854 C C . THR A 1 106 ? -7.929 -2.447 7.977 1.00 93.94 106 THR A C 1
ATOM 856 O O . THR A 1 106 ? -7.478 -3.521 8.363 1.00 93.94 106 THR A O 1
ATOM 859 N N . ALA A 1 107 ? -7.511 -1.270 8.414 1.00 93.44 107 ALA A N 1
ATOM 860 C CA . ALA A 1 107 ? -6.585 -1.097 9.524 1.00 93.44 107 ALA A CA 1
ATOM 861 C C . ALA A 1 107 ? -7.103 0.027 10.421 1.00 93.44 107 ALA A C 1
ATOM 863 O O . ALA A 1 107 ? -7.845 0.891 9.954 1.00 93.44 107 ALA A O 1
ATOM 864 N N . THR A 1 108 ? -6.694 0.028 11.679 1.00 89.19 108 THR A N 1
ATOM 865 C CA . THR A 1 108 ? -6.958 1.128 12.607 1.00 89.19 108 THR A CA 1
ATOM 866 C C . THR A 1 108 ? -5.634 1.828 12.870 1.00 89.19 108 THR A C 1
ATOM 868 O O . THR A 1 108 ? -4.632 1.156 13.112 1.00 89.19 108 THR A O 1
ATOM 871 N N . ASP A 1 109 ? -5.593 3.151 12.743 1.00 81.69 109 ASP A N 1
ATOM 872 C CA . ASP A 1 109 ? -4.384 3.901 13.083 1.00 81.69 109 ASP A CA 1
ATOM 873 C C . ASP A 1 109 ? -4.252 4.129 14.597 1.00 81.69 109 ASP A C 1
ATOM 875 O O . ASP A 1 109 ? -5.115 3.763 15.395 1.00 81.69 109 ASP A O 1
ATOM 879 N N . TRP A 1 110 ? -3.149 4.759 15.000 1.00 77.25 110 TRP A N 1
ATOM 880 C CA . TRP A 1 110 ? -2.856 5.066 16.400 1.00 77.25 110 TRP A CA 1
ATOM 881 C C . TRP A 1 110 ? -3.844 6.058 17.040 1.00 77.25 110 TRP A C 1
ATOM 883 O O . TRP A 1 110 ? -3.925 6.123 18.264 1.00 77.25 110 TRP A O 1
ATOM 893 N N . THR A 1 111 ? -4.605 6.815 16.239 1.00 79.38 111 THR A N 1
ATOM 894 C CA . THR A 1 111 ? -5.661 7.723 16.722 1.00 79.38 111 THR A CA 1
ATOM 895 C C . THR A 1 111 ? -6.993 7.001 16.956 1.00 79.38 111 THR A C 1
ATOM 897 O O . THR A 1 111 ? -7.925 7.569 17.534 1.00 79.38 111 THR A O 1
ATOM 900 N N . GLY A 1 112 ? -7.080 5.731 16.547 1.00 78.69 112 GLY A N 1
ATOM 901 C CA . GLY A 1 112 ? -8.295 4.928 16.593 1.00 78.69 112 GLY A CA 1
ATOM 902 C C . GLY A 1 112 ? -9.199 5.118 15.373 1.00 78.69 112 GLY A C 1
ATOM 903 O O . GLY A 1 112 ? -10.341 4.657 15.392 1.00 78.69 112 GLY A O 1
ATOM 904 N N . GLU A 1 113 ? -8.731 5.793 14.321 1.00 85.75 113 GLU A N 1
ATOM 905 C CA . GLU A 1 113 ? -9.490 5.968 13.087 1.00 85.75 113 GLU A CA 1
ATOM 906 C C . GLU A 1 113 ? -9.376 4.747 12.178 1.00 85.75 113 GLU A C 1
ATOM 908 O O . GLU A 1 113 ? -8.327 4.110 12.054 1.00 85.75 113 GLU A O 1
ATOM 913 N N . ASN A 1 114 ? -10.480 4.430 11.500 1.00 90.12 114 ASN A N 1
ATOM 914 C CA . ASN A 1 114 ? -10.544 3.277 10.617 1.00 90.12 114 ASN A CA 1
ATOM 915 C C . ASN A 1 114 ? -10.144 3.670 9.198 1.00 90.12 114 ASN A C 1
ATOM 917 O O . ASN A 1 114 ? -10.750 4.532 8.561 1.00 90.12 114 ASN A O 1
ATOM 921 N N . MET A 1 115 ? -9.160 2.962 8.663 1.00 93.62 115 MET A N 1
ATOM 922 C CA . MET A 1 115 ? -8.721 3.072 7.282 1.00 93.62 115 MET A CA 1
ATOM 923 C C . MET A 1 115 ? -9.225 1.881 6.477 1.00 93.62 115 MET A C 1
ATOM 925 O O . MET A 1 115 ? -9.146 0.739 6.924 1.00 93.62 115 MET A O 1
ATOM 929 N N . THR A 1 116 ? -9.714 2.139 5.268 1.00 95.00 116 THR A N 1
ATOM 930 C CA . THR A 1 116 ? -10.106 1.114 4.294 1.00 95.00 116 THR A CA 1
ATOM 931 C C . THR A 1 116 ? -9.200 1.203 3.071 1.00 95.00 116 THR A C 1
ATOM 933 O O . THR A 1 116 ? -9.043 2.271 2.492 1.00 95.00 116 THR A O 1
ATOM 936 N N . TYR A 1 117 ? -8.629 0.078 2.658 1.00 95.44 117 TYR A N 1
ATOM 937 C CA . TYR A 1 117 ? -7.742 -0.068 1.509 1.00 95.44 117 TYR A CA 1
ATOM 938 C C . TYR A 1 117 ? -8.427 -0.958 0.477 1.00 95.44 117 TYR A C 1
ATOM 940 O O . TYR A 1 117 ? -8.544 -2.169 0.670 1.00 95.44 117 TYR A O 1
ATOM 948 N N . SER A 1 118 ? -8.894 -0.362 -0.614 1.00 95.38 118 SER A N 1
ATOM 949 C CA . SER A 1 118 ? -9.626 -1.048 -1.678 1.00 95.38 118 SER A CA 1
ATOM 950 C C . SER A 1 118 ? -8.759 -1.182 -2.925 1.00 95.38 118 SER A C 1
ATOM 952 O O . SER A 1 118 ? -8.545 -0.208 -3.648 1.00 95.38 118 SER A O 1
ATOM 954 N N . PHE A 1 119 ? -8.283 -2.394 -3.198 1.00 95.38 119 PHE A N 1
ATOM 955 C CA . PHE A 1 119 ? -7.450 -2.707 -4.356 1.00 95.38 119 PHE A CA 1
ATOM 956 C C . PHE A 1 119 ? -8.304 -2.809 -5.623 1.00 95.38 119 PHE A C 1
ATOM 958 O O . PHE A 1 119 ? -9.119 -3.724 -5.771 1.00 95.38 119 PHE A O 1
ATOM 965 N N . GLN A 1 120 ? -8.095 -1.880 -6.556 1.00 94.88 120 GLN A N 1
ATOM 966 C CA . GLN A 1 120 ? -8.811 -1.836 -7.836 1.00 94.88 120 GLN A CA 1
ATOM 967 C C . GLN A 1 120 ? -8.106 -2.655 -8.916 1.00 94.88 120 GLN A C 1
ATOM 969 O O . GLN A 1 120 ? -8.749 -3.270 -9.771 1.00 94.88 120 GLN A O 1
ATOM 974 N N . TYR A 1 121 ? -6.775 -2.689 -8.864 1.00 94.06 121 TYR A N 1
ATOM 975 C CA . TYR A 1 121 ? -5.953 -3.427 -9.810 1.00 94.06 121 TYR A CA 1
ATOM 976 C C . TYR A 1 121 ? -4.701 -3.966 -9.132 1.00 94.06 121 TYR A C 1
ATOM 978 O O . TYR A 1 121 ? -4.086 -3.276 -8.323 1.00 94.06 121 TYR A O 1
ATOM 986 N N . THR A 1 122 ? -4.315 -5.202 -9.442 1.00 94.62 122 THR A N 1
ATOM 987 C CA . THR A 1 122 ? -3.127 -5.827 -8.850 1.00 94.62 122 THR A CA 1
ATOM 988 C C . THR A 1 122 ? -2.523 -6.831 -9.823 1.00 94.62 122 THR A C 1
ATOM 990 O O . THR A 1 122 ? -3.201 -7.759 -10.274 1.00 94.62 122 THR A O 1
ATOM 993 N N . ILE A 1 123 ? -1.241 -6.649 -10.119 1.00 93.75 123 ILE A N 1
ATOM 994 C CA . ILE A 1 123 ? -0.350 -7.595 -10.806 1.00 93.75 123 ILE A CA 1
ATOM 995 C C . ILE A 1 123 ? 0.885 -7.814 -9.915 1.00 93.75 123 ILE A C 1
ATOM 997 O O . ILE A 1 123 ? 0.933 -7.295 -8.802 1.00 93.75 123 ILE A O 1
ATOM 1001 N N . ARG A 1 124 ? 1.865 -8.614 -10.342 1.00 92.75 124 ARG A N 1
ATOM 1002 C CA . ARG A 1 124 ? 3.054 -8.886 -9.507 1.00 92.75 124 ARG A CA 1
ATOM 1003 C C . ARG A 1 124 ? 3.911 -7.638 -9.300 1.00 92.75 124 ARG A C 1
ATOM 1005 O O . ARG A 1 124 ? 4.523 -7.470 -8.253 1.00 92.75 124 ARG A O 1
ATOM 1012 N N . GLU A 1 125 ? 3.944 -6.779 -10.305 1.00 92.19 125 GLU A N 1
ATOM 1013 C CA . GLU A 1 125 ? 4.792 -5.599 -10.380 1.00 92.19 125 GLU A CA 1
ATOM 1014 C C . GLU A 1 125 ? 4.179 -4.392 -9.673 1.00 92.19 125 GLU A C 1
ATOM 1016 O O . GLU A 1 125 ? 4.923 -3.556 -9.172 1.00 92.19 125 GLU A O 1
ATOM 1021 N N . CYS A 1 126 ? 2.847 -4.285 -9.620 1.00 94.81 126 CYS A N 1
ATOM 1022 C CA . CYS A 1 126 ? 2.181 -3.120 -9.048 1.00 94.81 126 CYS A CA 1
ATOM 1023 C C . CYS A 1 126 ? 0.762 -3.385 -8.538 1.00 94.81 126 CYS A C 1
ATOM 1025 O O . CYS A 1 126 ? 0.067 -4.314 -8.967 1.00 94.81 126 CYS A O 1
ATOM 1027 N N . ALA A 1 127 ? 0.301 -2.478 -7.682 1.00 96.31 127 ALA A N 1
ATOM 1028 C CA . ALA A 1 127 ? -1.070 -2.405 -7.215 1.00 96.31 127 ALA A CA 1
ATOM 1029 C C . ALA A 1 127 ? -1.592 -0.968 -7.238 1.00 96.31 127 ALA A C 1
ATOM 1031 O O . ALA A 1 127 ? -0.923 -0.045 -6.782 1.00 96.31 127 ALA A O 1
ATOM 1032 N N . VAL A 1 128 ? -2.821 -0.805 -7.723 1.00 96.81 128 VAL A N 1
ATOM 1033 C CA . VAL A 1 128 ? -3.593 0.437 -7.632 1.00 96.81 128 VAL A CA 1
ATOM 1034 C C . VAL A 1 128 ? -4.659 0.244 -6.569 1.00 96.81 128 VAL A C 1
ATOM 1036 O O . VAL A 1 128 ? -5.493 -0.666 -6.679 1.00 96.81 128 VAL A O 1
ATOM 1039 N N . LEU A 1 129 ? -4.657 1.105 -5.560 1.00 97.00 129 LEU A N 1
ATOM 1040 C CA . LEU A 1 129 ? -5.623 1.053 -4.472 1.00 97.00 129 LEU A CA 1
ATOM 1041 C C . LEU A 1 129 ? -6.176 2.435 -4.135 1.00 97.00 129 LEU A C 1
ATOM 1043 O O . LEU A 1 129 ? -5.535 3.460 -4.365 1.00 97.00 129 LEU A O 1
ATOM 1047 N N . LYS A 1 130 ? -7.383 2.433 -3.573 1.00 96.31 130 LYS A N 1
ATOM 1048 C CA . LYS A 1 130 ? -7.989 3.594 -2.928 1.00 96.31 130 LYS A CA 1
ATOM 1049 C C . LYS A 1 130 ? -7.907 3.404 -1.420 1.00 96.31 130 LYS A C 1
ATOM 1051 O O . LYS A 1 130 ? -8.397 2.398 -0.905 1.00 96.31 130 LYS A O 1
ATOM 1056 N N . LYS A 1 131 ? -7.303 4.362 -0.733 1.00 95.25 131 LYS A N 1
ATOM 1057 C CA . LYS A 1 131 ? -7.240 4.454 0.720 1.00 95.25 131 LYS A CA 1
ATOM 1058 C C . LYS A 1 131 ? -8.272 5.469 1.195 1.00 95.25 131 LYS A C 1
ATOM 1060 O O . LYS A 1 131 ? -8.254 6.614 0.763 1.00 95.25 131 LYS A O 1
ATOM 1065 N N . GLU A 1 132 ? -9.161 5.062 2.085 1.00 94.81 132 GLU A N 1
ATOM 1066 C CA . GLU A 1 132 ? -10.194 5.924 2.662 1.00 94.81 132 GLU A CA 1
ATOM 1067 C C . GLU A 1 132 ? -10.045 5.967 4.177 1.00 94.81 132 GLU A C 1
ATOM 1069 O O . GLU A 1 132 ? -9.897 4.917 4.805 1.00 94.81 132 GLU A O 1
ATOM 1074 N N . ARG A 1 133 ? -10.097 7.164 4.763 1.00 92.19 133 ARG A N 1
ATOM 1075 C CA . ARG A 1 133 ? -10.170 7.340 6.217 1.00 92.19 133 ARG A CA 1
ATOM 1076 C C . ARG A 1 133 ? -11.603 7.601 6.629 1.00 92.19 133 ARG A C 1
ATOM 1078 O O . ARG A 1 133 ? -12.294 8.409 6.004 1.00 92.19 133 ARG A O 1
ATOM 1085 N N . LYS A 1 134 ? -12.022 6.907 7.680 1.00 89.62 134 LYS A N 1
ATOM 1086 C CA . LYS A 1 134 ? -13.344 7.027 8.273 1.00 89.62 134 LYS A CA 1
ATOM 1087 C C . LYS A 1 134 ? -13.217 7.561 9.686 1.00 89.62 134 LYS A C 1
ATOM 1089 O O . LYS A 1 134 ? -12.393 7.072 10.460 1.00 89.62 134 LYS A O 1
ATOM 1094 N N . ASN A 1 135 ? -14.048 8.544 10.008 1.00 83.81 135 ASN A N 1
ATOM 1095 C CA . ASN A 1 135 ? -14.174 9.041 11.371 1.00 83.81 135 ASN A CA 1
ATOM 1096 C C . ASN A 1 135 ? -14.830 7.963 12.266 1.00 83.81 135 ASN A C 1
ATOM 1098 O O . ASN A 1 135 ? -15.224 6.884 11.808 1.00 83.81 135 ASN A O 1
ATOM 1102 N N . LYS A 1 136 ? -14.982 8.255 13.560 1.00 80.44 136 LYS A N 1
ATOM 1103 C CA . LYS A 1 136 ? -15.589 7.320 14.525 1.00 80.44 136 LYS A CA 1
ATOM 1104 C C . LYS A 1 136 ? -17.058 6.985 14.222 1.00 80.44 136 LYS A C 1
ATOM 1106 O O . LYS A 1 136 ? -17.525 5.939 14.661 1.00 80.44 136 LYS A O 1
ATOM 1111 N N . THR A 1 137 ? -17.769 7.830 13.469 1.00 80.88 137 THR A N 1
ATOM 1112 C CA . THR A 1 137 ? -19.155 7.586 13.030 1.00 80.88 137 THR A CA 1
ATOM 1113 C C . THR A 1 137 ? -19.235 6.759 11.739 1.00 80.88 137 THR A C 1
ATOM 1115 O O . THR A 1 137 ? -20.322 6.357 11.336 1.00 80.88 137 THR A O 1
ATOM 1118 N N . GLY A 1 138 ? -18.094 6.429 11.122 1.00 80.50 138 GLY A N 1
ATOM 1119 C CA . GLY A 1 138 ? -18.003 5.588 9.927 1.00 80.50 138 GLY A CA 1
ATOM 1120 C C . GLY A 1 138 ? -18.077 6.348 8.600 1.00 80.50 138 GLY A C 1
ATOM 1121 O O . GLY A 1 138 ? -18.002 5.720 7.540 1.00 80.50 138 GLY A O 1
ATOM 1122 N N . GLU A 1 139 ? -18.177 7.675 8.637 1.00 86.75 139 GLU A N 1
ATOM 1123 C CA . GLU A 1 139 ? -18.213 8.528 7.452 1.00 86.75 139 GLU A CA 1
ATOM 1124 C C . GLU A 1 139 ? -16.811 8.710 6.870 1.00 86.75 139 GLU A C 1
ATOM 1126 O O . GLU A 1 139 ? -15.839 8.957 7.589 1.00 86.75 139 GLU A O 1
ATOM 1131 N N . VAL A 1 140 ? -16.705 8.593 5.544 1.00 90.38 140 VAL A N 1
ATOM 1132 C CA . VAL A 1 140 ? -15.450 8.818 4.821 1.00 90.38 140 VAL A CA 1
ATOM 1133 C C . VAL A 1 140 ? -15.205 10.317 4.712 1.00 90.38 140 VAL A C 1
ATOM 1135 O O . VAL A 1 140 ? -15.967 11.015 4.050 1.00 90.38 140 VAL A O 1
ATOM 1138 N N . TYR A 1 141 ? -14.117 10.799 5.309 1.00 88.88 141 TYR A N 1
ATOM 1139 C CA . TYR A 1 141 ? -13.743 12.219 5.266 1.00 88.88 141 TYR A CA 1
ATOM 1140 C C . TYR A 1 141 ? -12.474 12.479 4.436 1.00 88.88 141 TYR A C 1
ATOM 1142 O O . TYR A 1 141 ? -12.157 13.620 4.112 1.00 88.88 141 TYR A O 1
ATOM 1150 N N . SER A 1 142 ? -11.733 11.426 4.074 1.00 90.12 142 SER A N 1
ATOM 1151 C CA . SER A 1 142 ? -10.542 11.519 3.228 1.00 90.12 142 SER A CA 1
ATOM 1152 C C . SER A 1 142 ? -10.437 10.305 2.312 1.00 90.12 142 SER A C 1
ATOM 1154 O O . SER A 1 142 ? -10.647 9.172 2.751 1.00 90.12 142 SER A O 1
ATOM 1156 N N . GLY A 1 143 ? -10.101 10.541 1.042 1.00 92.25 143 GLY A N 1
ATOM 1157 C CA . GLY A 1 143 ? -9.905 9.512 0.026 1.00 92.25 143 GLY A CA 1
ATOM 1158 C C . GLY A 1 143 ? -8.654 9.796 -0.799 1.00 92.25 143 GLY A C 1
ATOM 1159 O O . GLY A 1 143 ? -8.517 10.873 -1.370 1.00 92.25 143 GLY A O 1
ATOM 1160 N N . VAL A 1 144 ? -7.754 8.821 -0.870 1.00 94.56 144 VAL A N 1
ATOM 1161 C CA . VAL A 1 144 ? -6.453 8.923 -1.536 1.00 94.56 144 VAL A CA 1
ATOM 1162 C C . VAL A 1 144 ? -6.286 7.761 -2.503 1.00 94.56 144 VAL A C 1
ATOM 1164 O O . VAL A 1 144 ? -6.627 6.623 -2.184 1.00 94.56 144 VAL A O 1
ATOM 1167 N N . TRP A 1 145 ? -5.756 8.037 -3.689 1.00 96.56 145 TRP A N 1
ATOM 1168 C CA . TRP A 1 145 ? -5.388 7.013 -4.659 1.00 96.56 145 TRP A CA 1
ATOM 1169 C C . TRP A 1 145 ? -3.893 6.784 -4.643 1.00 96.56 145 TRP A C 1
ATOM 1171 O O . TRP A 1 145 ? -3.136 7.737 -4.790 1.00 96.56 145 TRP A O 1
ATOM 1181 N N . GLU A 1 146 ? -3.479 5.525 -4.550 1.00 96.81 146 GLU A N 1
ATOM 1182 C CA . GLU A 1 146 ? -2.075 5.136 -4.463 1.00 96.81 146 GLU A CA 1
ATOM 1183 C C . GLU A 1 146 ? -1.727 4.093 -5.537 1.00 96.81 146 GLU A C 1
ATOM 1185 O O . GLU A 1 146 ? -2.483 3.144 -5.778 1.00 96.81 146 GLU A O 1
ATOM 1190 N N . LEU A 1 147 ? -0.565 4.267 -6.170 1.00 96.12 147 LEU A N 1
ATOM 1191 C CA . LEU A 1 147 ? 0.103 3.260 -6.991 1.00 96.12 147 LEU A CA 1
ATOM 1192 C C . LEU A 1 147 ? 1.340 2.766 -6.247 1.00 96.12 147 LEU A C 1
ATOM 1194 O O . LEU A 1 147 ? 2.297 3.517 -6.062 1.00 96.12 147 LEU A O 1
ATOM 1198 N N . TRP A 1 148 ? 1.336 1.489 -5.891 1.00 95.62 148 TRP A N 1
ATOM 1199 C CA . TRP A 1 148 ? 2.467 0.798 -5.284 1.00 95.62 148 TRP A CA 1
ATOM 1200 C C . TRP A 1 148 ? 3.160 -0.082 -6.315 1.00 95.62 148 TRP A C 1
ATOM 1202 O O . TRP A 1 148 ? 2.487 -0.704 -7.138 1.00 95.62 148 TRP A O 1
ATOM 1212 N N . ILE A 1 149 ? 4.484 -0.175 -6.245 1.00 93.88 149 ILE A N 1
ATOM 1213 C CA . ILE A 1 149 ? 5.309 -1.054 -7.080 1.00 93.88 149 ILE A CA 1
ATOM 1214 C C . ILE A 1 149 ? 6.079 -2.043 -6.207 1.00 93.88 149 ILE A C 1
ATOM 1216 O O . ILE A 1 149 ? 6.439 -1.718 -5.083 1.00 93.88 149 ILE A O 1
ATOM 1220 N N . SER A 1 150 ? 6.328 -3.251 -6.704 1.00 91.81 150 SER A N 1
ATOM 1221 C CA . SER A 1 150 ? 7.211 -4.220 -6.047 1.00 91.81 150 SER A CA 1
ATOM 1222 C C . SER A 1 150 ? 8.640 -4.020 -6.534 1.00 91.81 150 SER A C 1
ATOM 1224 O O . SER A 1 150 ? 8.903 -4.215 -7.719 1.00 91.81 150 SER A O 1
ATOM 1226 N N . ASP A 1 151 ? 9.559 -3.676 -5.627 1.00 85.62 151 ASP A N 1
ATOM 1227 C CA . ASP A 1 151 ? 10.943 -3.313 -5.969 1.00 85.62 151 ASP A CA 1
ATOM 1228 C C . ASP A 1 151 ? 11.629 -4.422 -6.792 1.00 85.62 151 ASP A C 1
ATOM 1230 O O . ASP A 1 151 ? 12.274 -4.152 -7.807 1.00 85.62 151 ASP A O 1
ATOM 1234 N N . ASP A 1 152 ? 11.434 -5.686 -6.409 1.00 81.00 152 ASP A N 1
ATOM 1235 C CA . ASP A 1 152 ? 12.060 -6.833 -7.075 1.00 81.00 152 ASP A CA 1
ATOM 1236 C C . ASP A 1 152 ? 11.412 -7.172 -8.423 1.00 81.00 152 ASP A C 1
ATOM 1238 O O . ASP A 1 152 ? 12.109 -7.439 -9.406 1.00 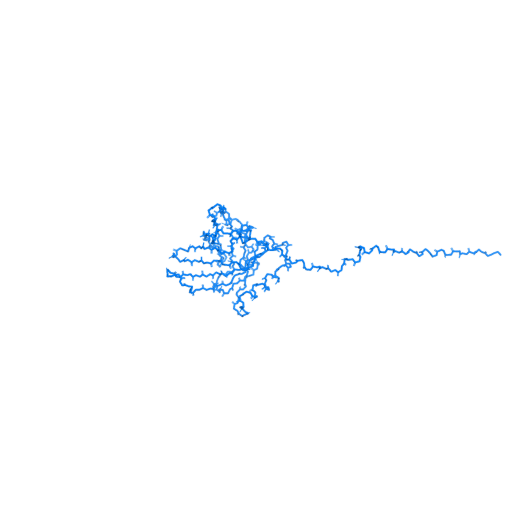81.00 152 ASP A O 1
ATOM 1242 N N . ASN A 1 153 ? 10.076 -7.175 -8.492 1.00 77.06 153 ASN A N 1
ATOM 1243 C CA . ASN A 1 153 ? 9.361 -7.543 -9.718 1.00 77.06 153 ASN A CA 1
ATOM 1244 C C . ASN A 1 153 ? 9.476 -6.449 -10.784 1.00 77.06 153 ASN A C 1
ATOM 1246 O O . ASN A 1 153 ? 9.567 -6.746 -11.974 1.00 77.06 153 ASN A O 1
ATOM 1250 N N . PHE A 1 154 ? 9.536 -5.189 -10.361 1.00 73.06 154 PHE A N 1
ATOM 1251 C CA . PHE A 1 154 ? 9.654 -4.054 -11.262 1.00 73.06 154 PHE A CA 1
ATOM 1252 C C . PHE A 1 154 ? 11.037 -3.963 -11.910 1.00 73.06 154 PHE A C 1
ATOM 1254 O O . PHE A 1 154 ? 11.137 -3.719 -13.108 1.00 73.06 154 PHE A O 1
ATOM 1261 N N . ARG A 1 155 ? 12.110 -4.266 -11.162 1.00 74.56 155 ARG A N 1
ATOM 1262 C CA . ARG A 1 155 ? 13.470 -4.363 -11.726 1.00 74.56 155 ARG A CA 1
ATOM 1263 C C . ARG A 1 155 ? 13.587 -5.420 -12.826 1.00 74.56 155 ARG A C 1
ATOM 1265 O O . ARG A 1 155 ? 14.428 -5.279 -13.704 1.00 74.56 155 ARG A O 1
ATOM 1272 N N . ARG A 1 156 ? 12.771 -6.476 -12.768 1.00 72.88 156 ARG A N 1
ATOM 1273 C CA . ARG A 1 156 ? 12.758 -7.557 -13.765 1.00 72.88 156 ARG A CA 1
ATOM 1274 C C . ARG A 1 156 ? 11.916 -7.214 -14.993 1.00 72.88 156 ARG A C 1
ATOM 1276 O O . ARG A 1 156 ? 12.269 -7.643 -16.082 1.00 72.88 156 ARG A O 1
ATOM 1283 N N . ASN A 1 157 ? 10.841 -6.443 -14.817 1.00 74.38 157 ASN A N 1
ATOM 1284 C CA . ASN A 1 157 ? 9.870 -6.121 -15.865 1.00 74.38 157 ASN A CA 1
ATOM 1285 C C . ASN A 1 157 ? 9.557 -4.608 -15.917 1.00 74.38 157 ASN A C 1
ATOM 1287 O O . ASN A 1 157 ? 8.414 -4.213 -15.662 1.00 74.38 157 ASN A O 1
ATOM 1291 N N . PRO A 1 158 ? 10.532 -3.745 -16.264 1.00 72.44 158 PRO A N 1
ATOM 1292 C CA . PRO A 1 158 ? 10.346 -2.290 -16.241 1.00 72.44 158 PRO A CA 1
ATOM 1293 C C . PRO A 1 158 ? 9.276 -1.804 -17.234 1.00 72.44 158 PRO A C 1
ATOM 1295 O O . PRO A 1 158 ? 8.585 -0.823 -16.973 1.00 72.44 158 PRO A O 1
ATOM 1298 N N . HIS A 1 159 ? 9.052 -2.534 -18.333 1.00 74.88 159 HIS A N 1
ATOM 1299 C CA . HIS A 1 159 ? 8.035 -2.205 -19.343 1.00 74.88 159 HIS A CA 1
ATOM 1300 C C . HIS A 1 159 ? 6.594 -2.177 -18.796 1.00 74.88 159 HIS A C 1
ATOM 1302 O O . HIS A 1 159 ? 5.714 -1.561 -19.395 1.00 74.88 159 HIS A O 1
ATOM 1308 N N . ASN A 1 160 ? 6.339 -2.790 -17.634 1.00 82.00 160 ASN A N 1
ATOM 1309 C CA . ASN A 1 160 ? 5.020 -2.768 -17.004 1.00 82.00 160 ASN A CA 1
ATOM 1310 C C . ASN A 1 160 ? 4.718 -1.452 -16.263 1.00 82.00 160 ASN A C 1
ATOM 1312 O O . ASN A 1 160 ? 3.576 -1.256 -15.841 1.00 82.00 160 ASN A O 1
ATOM 1316 N N . GLU A 1 161 ? 5.681 -0.529 -16.133 1.00 82.06 161 GLU A N 1
ATOM 1317 C CA . GLU A 1 161 ? 5.468 0.777 -15.494 1.00 82.06 161 GLU A CA 1
ATOM 1318 C C . GLU A 1 161 ? 4.333 1.560 -16.146 1.00 82.06 161 GLU A C 1
ATOM 1320 O O . GLU A 1 161 ? 3.380 1.976 -15.482 1.00 82.06 161 GLU A O 1
ATOM 1325 N N . GLU A 1 162 ? 4.410 1.735 -17.463 1.00 87.44 162 GLU A N 1
ATOM 1326 C CA . GLU A 1 162 ? 3.426 2.509 -18.210 1.00 87.44 162 GLU A CA 1
ATOM 1327 C C . GLU A 1 162 ? 2.040 1.863 -18.106 1.00 87.44 162 GLU A C 1
ATOM 1329 O O . GLU A 1 162 ? 1.026 2.543 -17.935 1.00 87.44 162 GLU A O 1
ATOM 1334 N N . PHE A 1 163 ? 1.994 0.530 -18.121 1.00 89.56 163 PHE A N 1
ATOM 1335 C CA . PHE A 1 163 ? 0.768 -0.236 -17.947 1.00 89.56 163 PHE A CA 1
ATOM 1336 C C . PHE A 1 163 ? 0.129 -0.005 -16.564 1.00 89.56 163 PHE A C 1
ATOM 1338 O O . PHE A 1 163 ? -1.089 0.187 -16.460 1.00 89.56 163 PHE A O 1
ATOM 1345 N N . CYS A 1 164 ? 0.943 0.034 -15.508 1.00 91.88 164 CYS A N 1
ATOM 1346 C CA . CYS A 1 164 ? 0.519 0.359 -14.148 1.00 91.88 164 CYS A CA 1
ATOM 1347 C C . CYS A 1 164 ? 0.026 1.809 -14.025 1.00 91.88 164 CYS A C 1
ATOM 1349 O O . CYS A 1 164 ? -1.053 2.039 -13.472 1.00 91.88 164 CYS A O 1
ATOM 1351 N N . ARG A 1 165 ? 0.756 2.780 -14.598 1.00 92.88 165 ARG A N 1
ATOM 1352 C CA . ARG A 1 165 ? 0.357 4.201 -14.615 1.00 92.88 165 ARG A CA 1
ATOM 1353 C C . ARG A 1 165 ? -0.957 4.408 -15.374 1.00 92.88 165 ARG A C 1
ATOM 1355 O O . ARG A 1 165 ? -1.832 5.114 -14.880 1.00 92.88 165 ARG A O 1
ATOM 1362 N N . LYS A 1 166 ? -1.161 3.732 -16.512 1.00 92.50 166 LYS A N 1
ATOM 1363 C CA . LYS A 1 166 ? -2.435 3.759 -17.260 1.00 92.50 166 LYS A CA 1
ATOM 1364 C C . LYS A 1 166 ? -3.612 3.288 -16.403 1.00 92.50 166 LYS A C 1
ATOM 1366 O O . LYS A 1 166 ? -4.663 3.929 -16.400 1.00 92.50 166 LYS A O 1
ATOM 1371 N N . HIS A 1 167 ? -3.444 2.204 -15.643 1.00 93.94 167 HIS A N 1
ATOM 1372 C CA . HIS A 1 167 ? -4.489 1.729 -14.731 1.00 93.94 167 HIS A CA 1
ATOM 1373 C C . HIS A 1 167 ? -4.729 2.703 -13.579 1.00 93.94 167 HIS A C 1
ATOM 1375 O O . HIS A 1 167 ? -5.885 2.981 -13.266 1.00 93.94 167 HIS A O 1
ATOM 1381 N N . TYR A 1 168 ? -3.669 3.255 -12.988 1.00 95.25 168 TYR A N 1
ATOM 1382 C CA . TYR A 1 168 ? -3.785 4.279 -11.953 1.00 95.25 168 TYR A CA 1
ATOM 1383 C C . TYR A 1 168 ? -4.622 5.469 -12.435 1.00 95.25 168 TYR A C 1
ATOM 1385 O O . TYR A 1 168 ? -5.653 5.763 -11.834 1.00 95.25 168 TYR A O 1
ATOM 1393 N N . MET A 1 169 ? -4.259 6.064 -13.576 1.00 94.44 169 MET A N 1
ATOM 1394 C CA . MET A 1 169 ? -4.967 7.214 -14.149 1.00 94.44 169 MET A CA 1
ATOM 1395 C C . MET A 1 169 ? -6.426 6.895 -14.483 1.00 94.44 169 MET A C 1
ATOM 1397 O O . MET A 1 169 ? -7.320 7.697 -14.208 1.00 94.44 169 MET A O 1
ATOM 1401 N N . LYS A 1 170 ? -6.690 5.691 -15.007 1.00 94.19 170 LYS A N 1
ATOM 1402 C CA . LYS A 1 170 ? -8.049 5.221 -15.297 1.00 94.19 170 LYS A CA 1
ATOM 1403 C C . LYS A 1 170 ? -8.931 5.163 -14.046 1.00 94.19 170 LYS A C 1
ATOM 1405 O O . LYS A 1 170 ? -10.105 5.521 -14.125 1.00 94.19 170 LYS A O 1
ATOM 1410 N N . PHE A 1 171 ? -8.402 4.681 -12.921 1.00 93.25 171 PHE A N 1
ATOM 1411 C C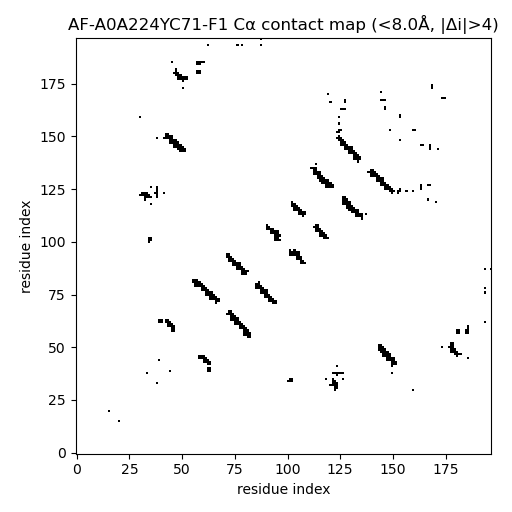A . PHE A 1 171 ? -9.178 4.540 -11.687 1.00 93.25 171 PHE A CA 1
ATOM 1412 C C . PHE A 1 171 ? -9.262 5.842 -10.887 1.00 93.25 171 PHE A C 1
ATOM 1414 O O . PHE A 1 171 ? -10.344 6.173 -10.407 1.00 93.25 171 PHE A O 1
ATOM 1421 N N . CYS A 1 172 ? -8.158 6.583 -10.766 1.00 92.62 172 CYS A N 1
ATOM 1422 C CA . CYS A 1 172 ? -8.118 7.792 -9.948 1.00 92.62 172 CYS A CA 1
ATOM 1423 C C . CYS A 1 172 ? -8.822 8.987 -10.602 1.00 92.62 172 CYS A C 1
ATOM 1425 O O . CYS A 1 172 ? -9.350 9.829 -9.881 1.00 92.62 172 CYS A O 1
ATOM 1427 N N . LYS A 1 173 ? -8.826 9.069 -11.947 1.00 90.19 173 LYS A N 1
ATOM 1428 C CA . LYS A 1 173 ? -9.285 10.240 -12.720 1.00 90.19 173 LYS A CA 1
ATOM 1429 C C . LYS A 1 173 ? -8.633 11.558 -12.258 1.00 90.19 173 LYS A C 1
ATOM 1431 O O . LYS A 1 173 ? -9.292 12.586 -12.177 1.00 90.19 173 LYS A O 1
ATOM 1436 N N . CYS A 1 174 ? -7.344 11.511 -11.927 1.00 83.00 174 CYS A N 1
ATOM 1437 C CA . CYS A 1 174 ? -6.630 12.535 -11.159 1.00 83.00 174 CYS A CA 1
ATOM 1438 C C . CYS A 1 174 ? -5.530 13.258 -11.962 1.00 83.00 174 CYS A C 1
ATOM 1440 O O . CYS A 1 174 ? -4.423 13.443 -11.460 1.00 83.00 174 CYS A O 1
ATOM 1442 N N . GLN A 1 175 ? -5.837 13.648 -13.207 1.00 72.50 175 GLN A N 1
ATOM 1443 C CA . GLN A 1 175 ? -4.871 14.097 -14.227 1.00 72.50 175 GLN A CA 1
ATOM 1444 C C . GLN A 1 175 ? -3.833 15.128 -13.733 1.00 72.50 175 GLN A C 1
ATOM 1446 O O . GLN A 1 175 ? -2.665 14.974 -14.080 1.00 72.50 175 GLN A O 1
ATOM 1451 N N . ASP A 1 176 ? -4.210 16.063 -12.851 1.00 71.69 176 ASP 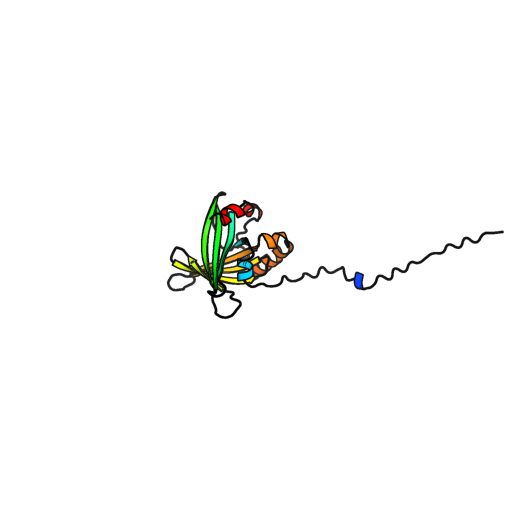A N 1
ATOM 1452 C CA . ASP A 1 176 ? -3.331 17.166 -12.416 1.00 71.69 176 ASP A CA 1
ATOM 1453 C C . ASP A 1 176 ? -2.954 17.153 -10.918 1.00 71.69 176 ASP A C 1
ATOM 1455 O O . ASP A 1 176 ? -2.236 18.029 -10.442 1.00 71.69 176 ASP A O 1
ATOM 1459 N N . HIS A 1 177 ? -3.405 16.156 -10.148 1.00 82.19 177 HIS A N 1
ATOM 1460 C CA . HIS A 1 177 ? -3.244 16.126 -8.683 1.00 82.19 177 HIS A CA 1
ATOM 1461 C C . HIS A 1 177 ? -2.554 14.851 -8.195 1.00 82.19 177 HIS A C 1
ATOM 1463 O O . HIS A 1 177 ? -3.051 14.159 -7.308 1.00 82.19 177 HIS A O 1
ATOM 1469 N N . THR A 1 178 ? -1.411 14.521 -8.798 1.00 90.38 178 THR A N 1
ATOM 1470 C CA . THR A 1 178 ? -0.628 13.334 -8.438 1.00 90.38 178 THR A CA 1
ATOM 1471 C C . THR A 1 178 ? 0.793 13.716 -8.043 1.00 90.38 178 THR A C 1
ATOM 1473 O O . THR A 1 178 ? 1.534 14.307 -8.825 1.00 90.38 178 THR A O 1
ATOM 1476 N N . LYS A 1 179 ? 1.207 13.308 -6.846 1.00 91.25 179 LYS A N 1
ATOM 1477 C CA . LYS A 1 179 ? 2.604 13.303 -6.425 1.00 91.25 179 LYS A CA 1
ATOM 1478 C C . LYS A 1 179 ? 3.277 12.025 -6.915 1.00 91.25 179 LYS A C 1
ATOM 1480 O O . LYS A 1 179 ? 2.816 10.923 -6.615 1.00 91.25 179 LYS A O 1
ATOM 1485 N N . GLU A 1 180 ? 4.390 12.180 -7.624 1.00 91.69 180 GLU A N 1
ATOM 1486 C CA . GLU A 1 180 ? 5.268 11.079 -8.016 1.00 91.69 180 GLU A CA 1
ATOM 1487 C C . GLU A 1 180 ? 6.519 11.034 -7.134 1.00 91.69 180 GLU A C 1
ATOM 1489 O O . GLU A 1 180 ? 7.169 12.057 -6.898 1.00 91.69 180 GLU A O 1
ATOM 1494 N N . TYR A 1 181 ? 6.849 9.836 -6.653 1.00 88.31 181 TYR A N 1
ATOM 1495 C CA . TYR A 1 181 ? 8.100 9.545 -5.965 1.00 88.31 181 TYR A CA 1
ATOM 1496 C C . TYR A 1 181 ? 9.118 8.974 -6.952 1.00 88.31 181 TYR A C 1
ATOM 1498 O O . TYR A 1 181 ? 8.818 8.092 -7.766 1.00 88.31 181 TYR A O 1
ATOM 1506 N N . LYS A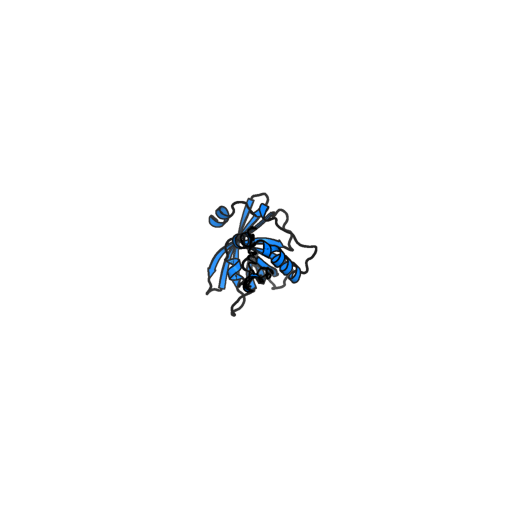 1 182 ? 10.345 9.487 -6.880 1.00 82.69 182 LYS A N 1
ATOM 1507 C CA . LYS A 1 182 ? 11.455 9.021 -7.709 1.00 82.69 182 LYS A CA 1
ATOM 1508 C C . LYS A 1 182 ? 12.026 7.732 -7.136 1.00 82.69 182 LYS A C 1
ATOM 1510 O O . LYS A 1 182 ? 12.307 7.641 -5.942 1.00 82.69 182 LYS A O 1
ATOM 1515 N N . THR A 1 183 ? 12.215 6.731 -7.990 1.00 72.56 183 THR A N 1
ATOM 1516 C CA . THR A 1 183 ? 12.705 5.414 -7.564 1.00 72.56 183 THR A CA 1
ATOM 1517 C C . THR A 1 183 ? 14.117 5.520 -6.982 1.00 72.56 183 THR A C 1
ATOM 1519 O O . THR A 1 183 ? 14.443 4.814 -6.033 1.00 72.56 183 THR A O 1
ATOM 1522 N N . GLU A 1 184 ? 14.935 6.442 -7.492 1.00 75.00 184 GLU A N 1
ATOM 1523 C CA . GLU A 1 184 ? 16.315 6.692 -7.063 1.00 75.00 184 GLU A CA 1
ATOM 1524 C C . GLU A 1 184 ? 16.376 7.217 -5.622 1.00 75.00 184 GLU A C 1
ATOM 1526 O O . GLU A 1 184 ? 17.214 6.784 -4.832 1.00 75.00 184 GLU A O 1
ATOM 1531 N N . GLU A 1 185 ? 15.434 8.084 -5.237 1.00 73.56 185 GLU A N 1
ATOM 1532 C CA . GLU A 1 185 ? 15.305 8.601 -3.865 1.00 73.56 185 GLU A CA 1
ATOM 1533 C C . GLU A 1 185 ? 14.903 7.496 -2.873 1.00 73.56 185 GLU A C 1
ATOM 1535 O O . GLU A 1 185 ? 15.154 7.592 -1.670 1.00 73.56 185 GLU A O 1
ATOM 1540 N N . CYS A 1 186 ? 14.343 6.401 -3.390 1.00 74.50 186 CYS A N 1
ATOM 1541 C CA . CYS A 1 186 ? 13.994 5.201 -2.646 1.00 74.50 186 CYS A CA 1
ATOM 1542 C C . CYS A 1 186 ? 15.113 4.138 -2.588 1.00 74.50 186 CYS A C 1
ATOM 1544 O O . CYS A 1 186 ? 14.915 3.103 -1.944 1.00 74.50 186 CYS A O 1
ATOM 1546 N N . GLN A 1 187 ? 16.284 4.342 -3.209 1.00 65.88 187 GLN A N 1
ATOM 1547 C CA . GLN A 1 187 ? 17.357 3.327 -3.282 1.00 65.88 187 GLN A CA 1
ATOM 1548 C C . GLN A 1 187 ? 18.330 3.288 -2.079 1.00 65.88 187 GLN A C 1
ATOM 1550 O O . GLN A 1 187 ? 19.271 2.496 -2.076 1.00 65.88 187 GLN A O 1
ATOM 1555 N N . GLY A 1 188 ? 18.089 4.050 -1.004 1.00 58.56 188 GLY A N 1
ATOM 1556 C CA . GLY A 1 188 ? 18.824 3.890 0.263 1.00 58.56 188 GLY A CA 1
ATOM 1557 C C . GLY A 1 188 ? 18.530 2.541 0.943 1.00 58.56 188 GLY A C 1
ATOM 1558 O O . GLY A 1 188 ? 17.389 2.075 0.900 1.00 58.56 188 GLY A O 1
ATOM 1559 N N . SER A 1 189 ? 19.538 1.910 1.570 1.00 52.94 189 SER A N 1
ATOM 1560 C CA . SER A 1 189 ? 19.515 0.532 2.112 1.00 52.94 189 SER A CA 1
ATOM 1561 C C . SER A 1 189 ? 18.593 0.332 3.332 1.00 52.94 189 SER A C 1
ATOM 1563 O O . SER A 1 189 ? 18.994 -0.068 4.422 1.00 52.94 189 SER A O 1
ATOM 1565 N N . SER A 1 190 ? 17.298 0.529 3.111 1.00 50.34 190 SER A N 1
ATOM 1566 C CA . SER A 1 190 ? 16.192 0.193 4.012 1.00 50.34 190 SER A CA 1
ATOM 1567 C C . SER A 1 190 ? 16.043 -1.311 4.240 1.00 50.34 190 SER A C 1
ATOM 1569 O O . SER A 1 190 ? 15.433 -1.692 5.229 1.00 50.34 190 SER A O 1
ATOM 1571 N N . TYR A 1 191 ? 16.658 -2.167 3.411 1.00 50.66 191 TYR A N 1
ATOM 1572 C CA . TYR A 1 191 ? 16.710 -3.610 3.666 1.00 50.66 191 TYR A CA 1
ATOM 1573 C C . TYR A 1 191 ? 17.241 -3.913 5.071 1.00 50.66 191 TYR A C 1
ATOM 1575 O O . TYR A 1 191 ? 16.658 -4.730 5.762 1.00 50.66 191 TYR A O 1
ATOM 1583 N N . LYS A 1 192 ? 18.291 -3.225 5.543 1.00 50.78 192 LYS A N 1
ATOM 1584 C CA . LYS A 1 192 ? 18.774 -3.429 6.918 1.00 50.78 192 LYS A CA 1
ATOM 1585 C C . LYS A 1 192 ? 17.866 -2.776 7.958 1.00 50.78 192 LYS A C 1
ATOM 1587 O O . LYS A 1 192 ? 17.651 -3.364 9.000 1.00 50.78 192 LYS A O 1
ATOM 1592 N N . VAL A 1 193 ? 17.325 -1.590 7.694 1.00 52.84 193 VAL A N 1
ATOM 1593 C CA . VAL A 1 193 ? 16.562 -0.836 8.706 1.00 52.84 193 VAL A CA 1
ATOM 1594 C C . VAL A 1 193 ? 15.171 -1.435 8.943 1.00 52.84 193 VAL A C 1
ATOM 1596 O O . VAL A 1 193 ? 14.743 -1.515 10.083 1.00 52.84 193 VAL A O 1
ATOM 1599 N N . ILE A 1 194 ? 14.495 -1.912 7.894 1.00 53.44 194 ILE A N 1
ATOM 1600 C CA . ILE A 1 194 ? 13.187 -2.579 8.003 1.00 53.44 194 ILE A CA 1
ATOM 1601 C C . ILE A 1 194 ? 13.339 -4.002 8.569 1.00 53.44 194 ILE A C 1
ATOM 1603 O O . ILE A 1 194 ? 12.463 -4.460 9.287 1.00 53.44 194 ILE A O 1
ATOM 1607 N N . LEU A 1 195 ? 14.450 -4.701 8.295 1.00 50.38 195 LEU A N 1
ATOM 1608 C CA . LEU A 1 195 ? 14.707 -6.037 8.861 1.00 50.38 195 LEU A CA 1
ATOM 1609 C C . LEU A 1 195 ? 15.176 -6.019 10.328 1.00 50.38 195 LEU A C 1
ATOM 1611 O O . LEU A 1 195 ? 15.174 -7.071 10.961 1.00 50.38 195 LEU A O 1
ATOM 1615 N N . VAL A 1 196 ? 15.637 -4.874 10.843 1.00 45.69 196 VAL A N 1
ATOM 1616 C CA . VAL A 1 196 ? 16.217 -4.741 12.198 1.00 45.69 196 VAL A CA 1
ATOM 1617 C C . VAL A 1 196 ? 15.256 -4.036 13.178 1.00 45.69 196 VAL A C 1
ATOM 1619 O O . VAL A 1 196 ? 15.575 -3.938 14.360 1.00 45.69 196 VAL A O 1
ATOM 1622 N N . ALA A 1 197 ? 14.093 -3.561 12.713 1.00 42.25 197 ALA A N 1
ATOM 1623 C CA . ALA A 1 197 ? 13.085 -2.850 13.513 1.00 42.25 197 ALA A CA 1
ATOM 1624 C C . ALA A 1 197 ? 11.970 -3.758 14.070 1.00 42.25 197 ALA A C 1
ATOM 1626 O O . ALA A 1 197 ? 11.670 -4.811 13.465 1.00 42.25 197 ALA A O 1
#

Organism: NCBI:txid60191

Secondary structure (DSSP, 8-state):
-----------------GGGTTTT-----PPPP--HHHHHTSSEEEEEEESS--TTEEEEEEEEEEEETTTTEEEEEEEEEETTEEEEEEEEEEEE-SSSSP-EEEEE-TTS-EEEEEEEEE-SSEEEEEEEEE-TTS-EEEEEEEEEEEHHHHHH-TTHHHHHHHHHHHHH--TT--EEPPTGGG-S-HHHHHHH-

Solvent-accessible surface area (backbone atoms only — not comparable to full-atom values): 11470 Å² total; per-residue (Å²): 141,81,85,84,81,80,80,80,79,79,78,78,77,77,77,74,58,72,82,66,74,66,82,77,65,89,68,82,72,76,79,63,73,48,55,52,66,60,44,56,58,63,47,52,30,34,52,37,36,24,52,63,82,58,86,69,55,52,31,40,37,36,32,54,76,46,76,37,83,87,81,36,33,39,30,30,44,37,35,39,28,40,92,90,41,77,47,76,46,80,47,56,34,36,54,48,70,93,61,84,79,44,48,34,31,36,32,63,50,96,86,67,38,42,34,39,40,40,54,80,43,35,27,70,38,34,37,27,31,40,41,34,38,20,52,94,88,65,52,75,80,45,78,36,41,38,32,35,34,19,60,70,46,30,75,76,44,61,82,50,52,62,58,49,50,53,52,38,48,69,74,61,70,44,93,88,53,63,43,74,42,55,70,74,70,52,64,64,78,50,71,59,57,66,73,72,105

Foldseek 3Di:
DDDDDDDDPPPPPPPPPVVVVPPPDPPPPPFDFDFPVCQQALAKKWWFKKLDDDPQWQTKIKHWDDDDPVQQKTKIWIWTAGPNDIDIDIWIWHFPDPDPPGQKIWTADPVRWIKIWGWPTGGNFKTWIKIFIADPVRDTPDIMIIIMGDPVVCVVPVVCPVVSVVVSCVVVVQVPRMDGHDVVSVPPPCVVVRVVD